Protein AF-0000000066968581 (afdb_homodimer)

InterPro domains:
  IPR027214 Cystatin [PTHR47116] (12-134)

Secondary structure (DSSP, 8-state):
------------------------------------PPB-S--EEPPHHHHHH-HHHHHHHHHHHHHHHHHH-GGG---EEEEEEEEEEEEETTEEEEEEEEEEETTTEEEEEEEEE-TT-TT--EEEEEEEEE-----/------------------------------------PPB-S--EEPPHHHHHH-HHHHHHHHHHHHHHHHHH-GGG---EEEEEEEEEEEEETTEEEEEEEEEEETTTEEEEEEEEE-TT-TT--EEEEEEEEE-----

Organism: Oryza sativa subsp. japonica (NCBI:txid39947)

pLDDT: mean 72.86, std 26.53, range [23.89, 98.31]

Sequence (278 aa):
MSSSPAMVAIALFLLLVVAGAGAGAQGGDAGSLPPAPAATGEWVPIGGDVIRGDGLYRQVARFALVVRMLAFGAAEGELTLVEVVAGSVQAAGAGNNYRLLLRAAGGVGTYEAVVWGVPGSTGWTWKVLSFRRVAGDQNMSSSPAMVAIALFLLLVVAGAGAGAQGGDAGSLPPAPAATGEWVPIGGDVIRGDGLYRQVARFALVVRMLAFGAAEGELTLVEVVAGSVQAAGAGNNYRLLLRAAGGVGTYEAVVWGVPGSTGWTWKVLSFRRVAGDQN

Foldseek 3Di:
DDPDPPPPPPPPPPPPPPPPPPPDPPVDCPPPPPDFFDFDFDWDKDDPVCQVVPCVNVVLVVVQQVVVCVVVHCVLFRKDWPGWDIWTWTDGPQWIWIWTWTAIPRDGFIKIWIKIDHPPDPVPDIDTPDIDTDPPPPD/DDPPPPPPPPPPPPPPPPPPPPPDPPVDCPVPPPPFFDFDFDWDKDDPVCQVVPCVNVVLVVVQQVVVCVVVHCVLFRKDWPGFDIWTWTDGPQWIKIWTWTAIPRDGFIKIWIKIDHPPDPVPDIDTPDIDTDPPPPD

Solvent-accessible surface area (backbone atoms only — not comparable to full-atom values): 16388 Å² total; per-residue (Å²): 137,82,78,73,76,76,75,78,78,75,76,78,73,76,72,74,68,74,70,76,66,77,64,69,74,69,76,57,80,62,69,71,65,74,71,78,64,59,70,74,50,65,77,40,77,51,53,68,67,50,51,74,69,36,60,61,57,52,42,52,51,48,44,47,50,41,54,50,32,45,22,65,34,54,80,77,37,59,72,39,82,72,45,73,75,47,38,30,38,23,42,19,68,94,28,29,35,37,39,37,34,32,36,34,42,69,52,91,47,38,31,38,38,32,34,39,35,40,82,55,37,84,76,46,63,54,36,60,74,47,74,44,78,42,76,70,81,75,121,136,82,79,70,78,78,76,77,78,76,77,77,75,78,71,74,67,72,68,76,65,76,63,68,75,67,77,55,82,62,69,71,65,74,72,78,66,60,72,74,52,66,78,39,76,50,54,67,68,50,51,73,69,37,58,62,57,52,42,52,51,48,44,47,50,38,53,48,31,45,21,65,34,53,80,76,37,61,71,40,81,71,44,73,76,46,39,31,40,23,44,18,68,95,28,30,34,37,40,37,33,32,35,33,42,68,51,92,44,37,30,40,38,30,34,37,35,41,82,55,39,84,78,46,62,55,35,60,76,47,76,46,78,43,76,71,81,75,119

Radius of gyration: 25.21 Å; Cα contacts (8 Å, |Δi|>4): 468; chains: 2; bounding box: 52×129×50 Å

Nearest PDB structures (foldseek):
  2mzv-assembly1_A  TM=6.887E-01  e=4.152E-02  Sesamum indicum
  6x04-assembly1_A  TM=4.132E-01  e=1.276E+00  Saccharomyces cerevisiae S288C
  7pkw-assembly1_A  TM=5.529E-01  e=4.804E+00  Streptococcus thermophilus
  7qoo-assembly1_P  TM=3.428E-01  e=1.777E+00  Homo sapiens
  4lzi-assembly1_A  TM=8.215E-01  e=1.632E-02  Solanum tuberosum

Structure (mmCIF, N/CA/C/O backbone):
data_AF-0000000066968581-model_v1
#
loop_
_entity.id
_entity.type
_entity.pdbx_description
1 polymer 'Os02g0278600 protein'
#
loop_
_atom_site.group_PDB
_atom_site.id
_atom_site.type_symbol
_atom_site.label_atom_id
_atom_site.label_alt_id
_atom_site.label_comp_id
_atom_site.label_asym_id
_atom_site.label_entity_id
_atom_site.label_seq_id
_atom_site.pdbx_PDB_ins_code
_atom_site.Cartn_x
_atom_site.Cartn_y
_atom_site.Cartn_z
_atom_site.occupancy
_atom_site.B_iso_or_equiv
_atom_site.auth_seq_id
_atom_site.auth_comp_id
_atom_site.auth_asym_id
_atom_site.auth_atom_id
_atom_site.pdbx_PDB_model_num
ATOM 1 N N . MET A 1 1 ? 27.516 65.688 22.969 1 30.89 1 MET A N 1
ATOM 2 C CA . MET A 1 1 ? 26.391 65.188 22.188 1 30.89 1 MET A CA 1
ATOM 3 C C . MET A 1 1 ? 26.562 63.688 21.875 1 30.89 1 MET A C 1
ATOM 5 O O . MET A 1 1 ? 27.5 63.281 21.188 1 30.89 1 MET A O 1
ATOM 9 N N . SER A 1 2 ? 26.25 62.781 22.844 1 35.41 2 SER A N 1
ATOM 10 C CA . SER A 1 2 ? 26.484 61.375 23.062 1 35.41 2 SER A CA 1
ATOM 11 C C . SER A 1 2 ? 25.703 60.5 22.078 1 35.41 2 SER A C 1
ATOM 13 O O . SER A 1 2 ? 24.469 60.562 22.047 1 35.41 2 SER A O 1
ATOM 15 N N . SER A 1 3 ? 26.281 60.344 20.906 1 37.19 3 SER A N 1
ATOM 16 C CA . SER A 1 3 ? 25.75 59.531 19.812 1 37.19 3 SER A CA 1
ATOM 17 C C . SER A 1 3 ? 25.406 58.125 20.266 1 37.19 3 SER A C 1
ATOM 19 O O . SER A 1 3 ? 26.25 57.406 20.812 1 37.19 3 SER A O 1
ATOM 21 N N . SER A 1 4 ? 24.172 57.969 20.703 1 37.28 4 SER A N 1
ATOM 22 C CA . SER A 1 4 ? 23.688 56.688 21.172 1 37.28 4 SER A CA 1
ATOM 23 C C . SER A 1 4 ? 23.766 55.625 20.078 1 37.28 4 SER A C 1
ATOM 25 O O . SER A 1 4 ? 23.25 55.812 18.984 1 37.28 4 SER A O 1
ATOM 27 N N . PRO A 1 5 ? 24.781 54.812 20.156 1 37.94 5 PRO A N 1
ATOM 28 C CA . PRO A 1 5 ? 24.938 53.781 19.141 1 37.94 5 PRO A CA 1
ATOM 29 C C . PRO A 1 5 ? 23.719 52.875 19.047 1 37.94 5 PRO A C 1
ATOM 31 O O . PRO A 1 5 ? 23.109 52.562 20.062 1 37.94 5 PRO A O 1
ATOM 34 N N . ALA A 1 6 ? 22.922 53.125 18.047 1 35.28 6 ALA A N 1
ATOM 35 C CA . ALA A 1 6 ? 21.781 52.25 17.75 1 35.28 6 ALA A CA 1
ATOM 36 C C . ALA A 1 6 ? 22.219 50.781 17.703 1 35.28 6 ALA A C 1
ATOM 38 O O . ALA A 1 6 ? 23.156 50.438 17 1 35.28 6 ALA A O 1
ATOM 39 N N . MET A 1 7 ? 22.141 50.094 18.781 1 27.31 7 MET A N 1
ATOM 40 C CA . MET A 1 7 ? 22.453 48.656 18.844 1 27.31 7 MET A CA 1
ATOM 41 C C . MET A 1 7 ? 21.594 47.875 17.844 1 27.31 7 MET A C 1
ATOM 43 O O . MET A 1 7 ? 20.359 48 17.859 1 27.31 7 MET A O 1
ATOM 47 N N . VAL A 1 8 ? 22.016 47.781 16.609 1 30 8 VAL A N 1
ATOM 48 C CA . VAL A 1 8 ? 21.359 46.906 15.625 1 30 8 VAL A CA 1
ATOM 49 C C . VAL A 1 8 ? 21.188 45.5 16.203 1 30 8 VAL A C 1
ATOM 51 O O . VAL A 1 8 ? 22.188 44.844 16.547 1 30 8 VAL A O 1
ATOM 54 N N . ALA A 1 9 ? 20.141 45.188 16.906 1 26.02 9 ALA A N 1
ATOM 55 C CA . ALA A 1 9 ? 19.844 43.844 17.391 1 26.02 9 ALA A CA 1
ATOM 56 C C . ALA A 1 9 ? 19.766 42.844 16.234 1 26.02 9 ALA A C 1
ATOM 58 O O . ALA A 1 9 ? 18.953 43.031 15.32 1 26.02 9 ALA A O 1
ATOM 59 N N . ILE A 1 10 ? 20.828 42.312 15.812 1 26.61 10 ILE A N 1
ATOM 60 C CA . ILE A 1 10 ? 20.859 41.219 14.836 1 26.61 10 ILE A CA 1
ATOM 61 C C . ILE A 1 10 ? 20.031 40.031 15.344 1 26.61 10 ILE A C 1
ATOM 63 O O . ILE A 1 10 ? 20.328 39.469 16.406 1 26.61 10 ILE A O 1
ATOM 67 N N . ALA A 1 11 ? 18.781 39.969 15.086 1 24.47 11 ALA A N 1
ATOM 68 C CA . ALA A 1 11 ? 17.969 38.781 15.383 1 24.47 11 ALA A CA 1
ATOM 69 C C . ALA A 1 11 ? 18.547 37.531 14.727 1 24.47 11 ALA A C 1
ATOM 71 O O . ALA A 1 11 ? 18.766 37.5 13.508 1 24.47 11 ALA A O 1
ATOM 72 N N . LEU A 1 12 ? 19.422 36.781 15.312 1 24.7 12 LEU A N 1
ATOM 73 C CA . LEU A 1 12 ? 19.922 35.469 14.906 1 24.7 12 LEU A CA 1
ATOM 74 C C . LEU A 1 12 ? 18.766 34.531 14.594 1 24.7 12 LEU A C 1
ATOM 76 O O . LEU A 1 12 ? 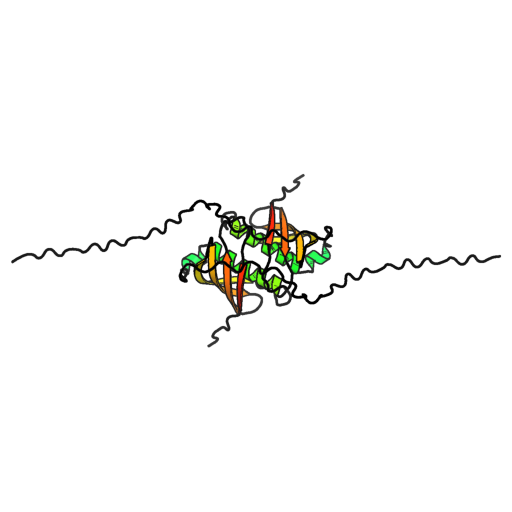17.969 34.188 15.484 1 24.7 12 LEU A O 1
ATOM 80 N N . PHE A 1 13 ? 18.219 34.625 13.484 1 26.48 13 PHE A N 1
ATOM 81 C CA . PHE A 1 13 ? 17.281 33.594 13 1 26.48 13 PHE A CA 1
ATOM 82 C C . PHE A 1 13 ? 17.906 32.219 13.07 1 26.48 13 PHE A C 1
ATOM 84 O O . PHE A 1 13 ? 18.891 31.938 12.375 1 26.48 13 PHE A O 1
ATOM 91 N N . LEU A 1 14 ? 18 31.547 14.195 1 25.42 14 LEU A N 1
ATOM 92 C CA . LEU A 1 14 ? 18.359 30.141 14.289 1 25.42 14 LEU A CA 1
ATOM 93 C C . LEU A 1 14 ? 17.609 29.312 13.25 1 25.42 14 LEU A C 1
ATOM 95 O O . LEU A 1 14 ? 16.391 29.203 13.305 1 25.42 14 LEU A O 1
ATOM 99 N N . LEU A 1 15 ? 18.031 29.375 12.055 1 27.52 15 LEU A N 1
ATOM 100 C CA . LEU A 1 15 ? 17.641 28.406 11.023 1 27.52 15 LEU A CA 1
ATOM 101 C C . LEU A 1 15 ? 17.734 26.984 11.562 1 27.52 15 LEU A C 1
ATOM 103 O O . LEU A 1 15 ? 18.828 26.5 11.875 1 27.52 15 LEU A O 1
ATOM 107 N N . LEU A 1 16 ? 16.891 26.609 12.383 1 27.3 16 LEU A N 1
ATOM 108 C CA . LEU A 1 16 ? 16.797 25.188 12.711 1 27.3 16 LEU A CA 1
ATOM 109 C C . LEU A 1 16 ? 16.922 24.328 11.453 1 27.3 16 LEU A C 1
ATOM 111 O O . LEU A 1 16 ? 16.016 24.344 10.602 1 27.3 16 LEU A O 1
ATOM 115 N N . VAL A 1 17 ? 18.062 24.359 10.891 1 27 17 VAL A N 1
ATOM 116 C CA . VAL A 1 17 ? 18.375 23.312 9.914 1 27 17 VAL A CA 1
ATOM 117 C C . VAL A 1 17 ? 17.828 21.969 10.391 1 27 17 VAL A C 1
ATOM 119 O O . VAL A 1 17 ? 18.234 21.469 11.438 1 27 17 VAL A O 1
ATOM 122 N N . VAL A 1 18 ? 16.656 21.844 10.297 1 28.3 18 VAL A N 1
ATOM 123 C CA . VAL A 1 18 ? 16.172 20.469 10.414 1 28.3 18 VAL A CA 1
ATOM 124 C C . VAL A 1 18 ? 17.047 19.547 9.57 1 28.3 18 VAL A C 1
ATOM 126 O O . VAL A 1 18 ? 17.047 19.625 8.344 1 28.3 18 VAL A O 1
ATOM 129 N N . ALA A 1 19 ? 18.328 19.422 9.969 1 24.67 19 ALA A N 1
ATOM 130 C CA . ALA A 1 19 ? 19.172 18.344 9.469 1 24.67 19 ALA A CA 1
ATOM 131 C C . ALA A 1 19 ? 18.359 17.062 9.266 1 24.67 19 ALA A C 1
ATOM 133 O O . ALA A 1 19 ? 17.766 16.547 10.211 1 24.67 19 ALA A O 1
ATOM 134 N N . GLY A 1 20 ? 17.781 16.969 8.234 1 27.19 20 GLY A N 1
ATOM 135 C CA . GLY A 1 20 ? 17.453 15.617 7.793 1 27.19 20 GLY A CA 1
ATOM 136 C C . GLY A 1 20 ? 18.578 14.625 7.988 1 27.19 20 GLY A C 1
ATOM 137 O O . GLY A 1 20 ? 19.469 14.516 7.141 1 27.19 20 GLY A O 1
ATOM 138 N N . ALA A 1 21 ? 19.25 14.703 9.125 1 25.94 21 ALA A N 1
ATOM 139 C CA . ALA A 1 21 ? 20.172 13.602 9.406 1 25.94 21 ALA A CA 1
ATOM 140 C C . ALA A 1 21 ? 19.594 12.273 8.922 1 25.94 21 ALA A C 1
ATOM 142 O O . ALA A 1 21 ? 18.484 11.898 9.289 1 25.94 21 ALA A O 1
ATOM 143 N N . GLY A 1 22 ? 19.922 11.953 7.801 1 26.88 22 GLY A N 1
ATOM 144 C CA . GLY A 1 22 ? 19.984 10.539 7.473 1 26.88 22 GLY A CA 1
ATOM 145 C C . GLY A 1 22 ? 20.547 9.688 8.594 1 26.88 22 GLY A C 1
ATOM 146 O O . GLY A 1 22 ? 21.75 9.438 8.656 1 26.88 22 GLY A O 1
ATOM 147 N N . ALA A 1 23 ? 20.266 9.984 9.844 1 27.69 23 ALA A N 1
ATOM 148 C CA . ALA A 1 23 ? 20.75 9.062 10.875 1 27.69 23 ALA A CA 1
ATOM 149 C C . ALA A 1 23 ? 20.734 7.625 10.359 1 27.69 23 ALA A C 1
ATOM 151 O O . ALA A 1 23 ? 19.781 7.215 9.68 1 27.69 23 ALA A O 1
ATOM 152 N N . GLY A 1 24 ? 21.859 7.121 10.117 1 25.3 24 GLY A N 1
ATOM 153 C CA . GLY A 1 24 ? 22.016 5.684 9.992 1 25.3 24 GLY A CA 1
ATOM 154 C C . GLY A 1 24 ? 21.109 4.895 10.922 1 25.3 24 GLY A C 1
ATOM 155 O O . GLY A 1 24 ? 20.953 5.254 12.086 1 25.3 24 GLY A O 1
ATOM 156 N N . ALA A 1 25 ? 20.109 4.355 10.359 1 27.48 25 ALA A N 1
ATOM 157 C CA . ALA A 1 25 ? 19.297 3.381 11.07 1 27.48 25 ALA A CA 1
ATOM 158 C C . ALA A 1 25 ? 20.125 2.6 12.086 1 27.48 25 ALA A C 1
ATOM 160 O O . ALA A 1 25 ? 21.016 1.833 11.711 1 27.48 25 ALA A O 1
ATOM 161 N N . GLN A 1 26 ? 20.609 3.26 13.086 1 27.25 26 GLN A N 1
ATOM 162 C CA . GLN A 1 26 ? 20.938 2.232 14.07 1 27.25 26 GLN A CA 1
ATOM 163 C C . GLN A 1 26 ? 19.859 1.149 14.109 1 27.25 26 GLN A C 1
ATOM 165 O O . GLN A 1 26 ? 18.656 1.454 14.164 1 27.25 26 GLN A O 1
ATOM 170 N N . GLY A 1 27 ? 20.203 -0.01 13.57 1 29.7 27 GLY A N 1
ATOM 171 C CA . GLY A 1 27 ? 19.453 -1.249 13.672 1 29.7 27 GLY A CA 1
ATOM 172 C C . GLY A 1 27 ? 18.766 -1.417 15.023 1 29.7 27 GLY A C 1
ATOM 173 O O . GLY A 1 27 ? 19.328 -2.018 15.938 1 29.7 27 GLY A O 1
ATOM 174 N N . GLY A 1 28 ? 18.422 -0.353 15.664 1 30.5 28 GLY A N 1
ATOM 175 C CA . GLY A 1 28 ? 17.734 -0.844 16.859 1 30.5 28 GLY A CA 1
ATOM 176 C C . GLY A 1 28 ? 16.906 -2.082 16.594 1 30.5 28 GLY A C 1
ATOM 177 O O . GLY A 1 28 ? 16.594 -2.4 15.445 1 30.5 28 GLY A O 1
ATOM 178 N N . ASP A 1 29 ? 16.812 -2.906 17.578 1 31.48 29 ASP A N 1
ATOM 179 C CA . ASP A 1 29 ? 15.94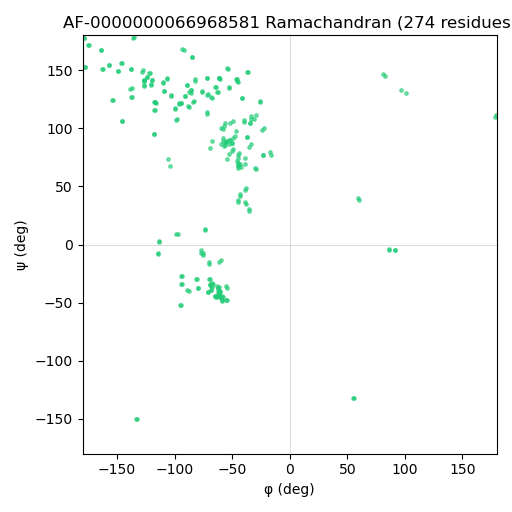5 -4.078 17.594 1 31.48 29 ASP A CA 1
ATOM 180 C C . ASP A 1 29 ? 14.555 -3.732 17.062 1 31.48 29 ASP A C 1
ATOM 182 O O . ASP A 1 29 ? 13.703 -3.252 17.828 1 31.48 29 ASP A O 1
ATOM 186 N N . ALA A 1 30 ? 14.367 -2.854 16.047 1 37.56 30 ALA A N 1
ATOM 187 C CA . ALA A 1 30 ? 13.047 -2.932 15.43 1 37.56 30 ALA A CA 1
ATOM 188 C C . ALA A 1 30 ? 12.352 -4.238 15.789 1 37.56 30 ALA A C 1
ATOM 190 O O . ALA A 1 30 ? 12.875 -5.324 15.523 1 37.56 30 ALA A O 1
ATOM 191 N N . GLY A 1 31 ? 11.867 -4.297 16.797 1 39.22 31 GLY A N 1
ATOM 192 C CA . GLY A 1 31 ? 11.109 -5.504 17.078 1 39.22 31 GLY A CA 1
ATOM 193 C C . GLY A 1 31 ? 10.641 -6.23 15.836 1 39.22 31 GLY A C 1
ATOM 194 O O . GLY A 1 31 ? 10.258 -5.594 14.852 1 39.22 31 GLY A O 1
ATOM 195 N N . SER A 1 32 ? 11.344 -7.266 15.477 1 47.84 32 SER A N 1
ATOM 196 C CA . SER A 1 32 ? 11.07 -8.219 14.406 1 47.84 32 SER A CA 1
ATOM 197 C C . SER A 1 32 ? 9.578 -8.258 14.062 1 47.84 32 SER A C 1
ATOM 199 O O . SER A 1 32 ? 8.742 -8.492 14.938 1 47.84 32 SER A O 1
ATOM 201 N N . LEU A 1 33 ? 9.164 -7.156 13.281 1 56.41 33 LEU A N 1
ATOM 202 C CA . LEU A 1 33 ? 7.812 -7.48 12.836 1 56.41 33 LEU A CA 1
ATOM 203 C C . LEU A 1 33 ? 7.605 -8.992 12.781 1 56.41 33 LEU A C 1
ATOM 205 O O . LEU A 1 33 ? 8.547 -9.742 12.5 1 56.41 33 LEU A O 1
ATOM 209 N N . PRO A 1 34 ? 6.598 -9.281 13.531 1 61.59 34 PRO A N 1
ATOM 210 C CA . PRO A 1 34 ? 6.363 -10.727 13.43 1 61.59 34 PRO A CA 1
ATOM 211 C C . PRO A 1 34 ? 6.504 -11.242 12 1 61.59 34 PRO A C 1
ATOM 213 O O . PRO A 1 34 ? 6.148 -10.547 11.047 1 61.59 34 PRO A O 1
ATOM 216 N N . PRO A 1 35 ? 7.332 -12.227 11.883 1 67.5 35 PRO A N 1
ATOM 217 C CA . PRO A 1 35 ? 7.473 -12.82 10.555 1 67.5 35 PRO A CA 1
ATOM 218 C C . PRO A 1 35 ? 6.125 -13.086 9.883 1 67.5 35 PRO A C 1
ATOM 220 O O . PRO A 1 35 ? 5.113 -13.242 10.562 1 67.5 35 PRO A O 1
ATOM 223 N N . ALA A 1 36 ? 6.051 -12.875 8.594 1 75 36 ALA A N 1
ATOM 224 C CA . ALA A 1 36 ? 4.852 -13.266 7.855 1 75 36 ALA A CA 1
ATOM 225 C C . ALA A 1 36 ? 4.398 -14.672 8.25 1 75 36 ALA A C 1
ATOM 227 O O . ALA A 1 36 ? 5.227 -15.531 8.57 1 75 36 ALA A O 1
ATOM 228 N N . PRO A 1 37 ? 3.107 -14.812 8.352 1 85.19 37 PRO A N 1
ATOM 229 C CA . PRO A 1 37 ? 2.609 -16.141 8.719 1 85.19 37 PRO A CA 1
ATOM 230 C C . PRO A 1 37 ? 3.117 -17.234 7.785 1 85.19 37 PRO A C 1
ATOM 232 O O . PRO A 1 37 ? 3.322 -17 6.594 1 85.19 37 PRO A O 1
ATOM 235 N N . ALA A 1 38 ? 3.215 -18.375 8.32 1 89.88 38 ALA A N 1
ATOM 236 C CA . ALA A 1 38 ? 3.723 -19.516 7.547 1 89.88 38 ALA A CA 1
ATOM 237 C C . ALA A 1 38 ? 2.703 -19.969 6.512 1 89.88 38 ALA A C 1
ATOM 239 O O . ALA A 1 38 ? 1.498 -19.984 6.777 1 89.88 38 ALA A O 1
ATOM 240 N N . ALA A 1 39 ? 3.242 -20.359 5.387 1 93.75 39 ALA A N 1
ATOM 241 C CA . ALA A 1 39 ? 2.395 -20.938 4.344 1 93.75 39 ALA A CA 1
ATOM 242 C C . ALA A 1 39 ? 1.767 -22.25 4.805 1 93.75 39 ALA A C 1
ATOM 244 O O . ALA A 1 39 ? 2.422 -23.062 5.469 1 93.75 39 ALA A O 1
ATOM 245 N N . THR A 1 40 ? 0.509 -22.422 4.555 1 93.75 40 THR A N 1
ATOM 246 C CA . THR A 1 40 ? -0.192 -23.641 4.945 1 93.75 40 THR A CA 1
ATOM 247 C C . THR A 1 40 ? -0.647 -24.422 3.717 1 93.75 40 THR A C 1
ATOM 249 O O . THR A 1 40 ? -1.159 -25.531 3.838 1 93.75 40 THR A O 1
ATOM 252 N N . GLY A 1 41 ? -0.53 -23.938 2.521 1 95.06 41 GLY A N 1
ATOM 253 C CA . GLY A 1 41 ? -0.917 -24.594 1.28 1 95.06 41 GLY A CA 1
ATOM 254 C C . GLY A 1 41 ? 0.123 -24.453 0.184 1 95.06 41 GLY A C 1
ATOM 255 O O . GLY A 1 41 ? 1.173 -23.844 0.392 1 95.06 41 GLY A O 1
ATOM 256 N N . GLU A 1 42 ? -0.229 -25.125 -0.96 1 96.88 42 GLU A N 1
ATOM 257 C CA . GLU A 1 42 ? 0.636 -25.016 -2.131 1 96.88 42 GLU A CA 1
ATOM 258 C C . GLU A 1 42 ? 0.308 -23.766 -2.939 1 96.88 42 GLU A C 1
ATOM 260 O O . GLU A 1 42 ? -0.762 -23.172 -2.773 1 96.88 42 GLU A O 1
ATOM 265 N N . TRP A 1 43 ? 1.224 -23.406 -3.727 1 97.56 43 TRP A N 1
ATOM 266 C CA . TRP A 1 43 ? 0.925 -22.359 -4.688 1 97.56 43 TRP A CA 1
ATOM 267 C C . TRP A 1 43 ? -0.026 -22.859 -5.77 1 97.56 43 TRP A C 1
ATOM 269 O O . TRP A 1 43 ? 0.211 -23.906 -6.379 1 97.56 43 TRP A O 1
ATOM 279 N N . VAL A 1 44 ? -1.079 -22.141 -6.023 1 97.56 44 VAL A N 1
ATOM 280 C CA . VAL A 1 44 ? -2.074 -22.453 -7.047 1 97.56 44 VAL A CA 1
ATOM 281 C C . VAL A 1 44 ? -2.098 -21.328 -8.086 1 97.56 44 VAL A C 1
ATOM 283 O O . VAL A 1 44 ? -2.316 -20.156 -7.754 1 97.56 44 VAL A O 1
ATOM 286 N N . PRO A 1 45 ? -1.871 -21.719 -9.312 1 97 45 PRO A N 1
ATOM 287 C CA . PRO A 1 45 ? -1.911 -20.656 -10.336 1 97 45 PRO A CA 1
ATOM 288 C C . PRO A 1 45 ? -3.275 -19.984 -10.43 1 97 45 PRO A C 1
ATOM 290 O O . PRO A 1 45 ? -4.309 -20.641 -10.266 1 97 45 PRO A O 1
ATOM 293 N N . ILE A 1 46 ? -3.213 -18.703 -10.672 1 95.56 46 ILE A N 1
ATOM 294 C CA . ILE A 1 46 ? -4.426 -17.922 -10.906 1 95.56 46 ILE A CA 1
ATOM 295 C C . ILE A 1 46 ? -4.746 -17.906 -12.398 1 95.56 46 ILE A C 1
ATOM 297 O O . ILE A 1 46 ? -3.885 -17.578 -13.227 1 95.56 46 ILE A O 1
ATOM 301 N N . GLY A 1 47 ? -5.871 -18.219 -12.812 1 91.94 47 GLY A N 1
ATOM 302 C CA . GLY A 1 47 ? -6.262 -18.156 -14.211 1 91.94 47 GLY A CA 1
ATOM 303 C C . GLY A 1 47 ? -6.191 -16.75 -14.781 1 91.94 47 GLY A C 1
ATOM 304 O O . GLY A 1 47 ? -6.469 -15.781 -14.086 1 91.94 47 GLY A O 1
ATOM 305 N N . GLY A 1 48 ? -5.789 -16.625 -16.016 1 89.12 48 GLY A N 1
ATOM 306 C CA . GLY A 1 48 ? -5.676 -15.336 -16.688 1 89.12 48 GLY A CA 1
ATOM 307 C C . GLY A 1 48 ? -6.965 -14.539 -16.656 1 89.12 48 GLY A C 1
ATOM 308 O O . GLY A 1 48 ? -6.953 -13.336 -16.422 1 89.12 48 GLY A O 1
ATOM 309 N N . ASP A 1 49 ? -8.086 -15.219 -16.781 1 90 49 ASP A N 1
ATOM 310 C CA . ASP A 1 49 ? -9.383 -14.555 -16.781 1 90 49 ASP A CA 1
ATOM 311 C C . ASP A 1 49 ? -9.703 -13.984 -15.398 1 90 49 ASP A C 1
ATOM 313 O O . ASP A 1 49 ? -10.328 -12.922 -15.289 1 90 49 ASP A O 1
ATOM 317 N N . VAL A 1 50 ? -9.258 -14.688 -14.469 1 88.06 50 VAL A N 1
ATOM 318 C CA . VAL A 1 50 ? -9.5 -14.258 -13.102 1 88.06 50 VAL A CA 1
ATOM 319 C C . VAL A 1 50 ? -8.648 -13.023 -12.789 1 88.06 50 VAL A C 1
ATOM 321 O O . VAL A 1 50 ? -9.141 -12.062 -12.195 1 88.06 50 VAL A O 1
ATOM 324 N N . ILE A 1 51 ? -7.434 -13.055 -13.25 1 89.5 51 ILE A N 1
ATOM 325 C CA . ILE A 1 51 ? -6.527 -11.938 -13.016 1 89.5 51 ILE A CA 1
ATOM 326 C C . ILE A 1 51 ? -7.086 -10.68 -13.68 1 89.5 51 ILE A C 1
ATOM 328 O O . ILE A 1 51 ? 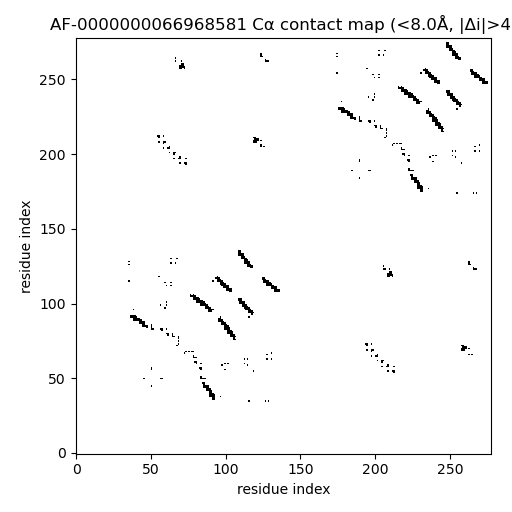-7.055 -9.594 -13.094 1 89.5 51 ILE A O 1
ATOM 332 N N . ARG A 1 52 ? -7.637 -10.898 -14.766 1 86.06 52 ARG A N 1
ATOM 333 C CA . ARG A 1 52 ? -8.117 -9.742 -15.508 1 86.06 52 ARG A CA 1
ATOM 334 C C . ARG A 1 52 ? -9.477 -9.273 -14.984 1 86.06 52 ARG A C 1
ATOM 336 O O . ARG A 1 52 ? -9.797 -8.086 -15.047 1 86.06 52 ARG A O 1
ATOM 343 N N . GLY A 1 53 ? -10.242 -10.125 -14.484 1 79.94 53 GLY A N 1
ATOM 344 C CA . GLY A 1 53 ? -11.609 -9.797 -14.102 1 79.94 53 GLY A CA 1
ATOM 345 C C . GLY A 1 53 ? -11.734 -9.406 -12.641 1 79.94 53 GLY A C 1
ATOM 346 O O . GLY A 1 53 ? -12.703 -8.75 -12.25 1 79.94 53 GLY A O 1
ATOM 347 N N . ASP A 1 54 ? -10.82 -9.93 -11.859 1 77.31 54 ASP A N 1
ATOM 348 C CA . ASP A 1 54 ? -10.867 -9.648 -10.43 1 77.31 54 ASP A CA 1
ATOM 349 C C . ASP A 1 54 ? -9.945 -8.492 -10.062 1 77.31 54 ASP A C 1
ATOM 351 O O . ASP A 1 54 ? -8.727 -8.586 -10.211 1 77.31 54 ASP A O 1
ATOM 355 N N . GLY A 1 55 ? -10.547 -7.504 -9.516 1 86.62 55 GLY A N 1
ATOM 356 C CA . GLY A 1 55 ? -9.812 -6.297 -9.195 1 86.62 55 GLY A CA 1
ATOM 357 C C . GLY A 1 55 ? -8.836 -6.48 -8.039 1 86.62 55 GLY A C 1
ATOM 358 O O . GLY A 1 55 ? -7.941 -5.66 -7.844 1 86.62 55 GLY A O 1
ATOM 359 N N . LEU A 1 56 ? -8.992 -7.574 -7.285 1 90.69 56 LEU A N 1
ATOM 360 C CA . LEU A 1 56 ? -8.148 -7.809 -6.117 1 90.69 56 LEU A CA 1
ATOM 361 C C . LEU A 1 56 ? -6.676 -7.863 -6.508 1 90.69 56 LEU A C 1
ATOM 363 O O . LEU A 1 56 ? -5.84 -7.199 -5.891 1 90.69 56 LEU A O 1
ATOM 367 N N . TYR A 1 57 ? -6.383 -8.641 -7.539 1 93.88 57 TYR A N 1
ATOM 368 C CA . TYR A 1 57 ? -4.988 -8.859 -7.895 1 93.88 57 TYR A CA 1
ATOM 369 C C . TYR A 1 57 ? -4.348 -7.586 -8.422 1 93.88 57 TYR A C 1
ATOM 371 O O . TYR A 1 57 ? -3.156 -7.344 -8.211 1 93.88 57 TYR A O 1
ATOM 379 N N . ARG A 1 58 ? -5.125 -6.852 -9.133 1 92.44 58 ARG A N 1
ATOM 380 C CA . ARG A 1 58 ? -4.625 -5.547 -9.555 1 92.44 58 ARG A CA 1
ATOM 381 C C . ARG A 1 58 ? -4.309 -4.668 -8.352 1 92.44 58 ARG A C 1
ATOM 383 O O . ARG A 1 58 ? -3.293 -3.969 -8.328 1 92.44 58 ARG A O 1
ATOM 390 N N . GLN A 1 59 ? -5.164 -4.699 -7.355 1 92.25 59 GLN A N 1
ATOM 391 C CA . GLN A 1 59 ? -4.934 -3.893 -6.164 1 92.25 59 GLN A CA 1
ATOM 392 C C . GLN A 1 59 ? -3.73 -4.398 -5.379 1 92.25 59 GLN A C 1
ATOM 394 O O . GLN A 1 59 ? -2.955 -3.607 -4.84 1 92.25 59 GLN A O 1
ATOM 399 N N . VAL A 1 60 ? -3.559 -5.668 -5.293 1 94.88 60 VAL A N 1
ATOM 400 C CA . VAL A 1 60 ? -2.393 -6.234 -4.625 1 94.88 60 VAL A CA 1
ATOM 401 C C . VAL A 1 60 ? -1.12 -5.805 -5.352 1 94.88 60 VAL A C 1
ATOM 403 O O . VAL A 1 60 ? -0.13 -5.434 -4.715 1 94.88 60 VAL A O 1
ATOM 406 N N . ALA A 1 61 ? -1.146 -5.863 -6.652 1 94.88 61 ALA A N 1
ATOM 407 C CA . ALA A 1 61 ? -0.004 -5.422 -7.449 1 94.88 61 ALA A CA 1
ATOM 408 C C . ALA A 1 61 ? 0.305 -3.949 -7.199 1 94.88 61 ALA A C 1
ATOM 410 O O . ALA A 1 61 ? 1.467 -3.572 -7.027 1 94.88 61 ALA A O 1
ATOM 411 N N . ARG A 1 62 ? -0.72 -3.141 -7.195 1 92.94 62 ARG A N 1
ATOM 412 C CA . ARG A 1 62 ? -0.527 -1.719 -6.934 1 92.94 62 ARG A CA 1
ATOM 413 C C . ARG A 1 62 ? 0.048 -1.492 -5.539 1 92.94 62 ARG A C 1
ATOM 415 O O . ARG A 1 62 ? 0.908 -0.629 -5.348 1 92.94 62 ARG A O 1
ATOM 422 N N . PHE A 1 63 ? -0.448 -2.229 -4.594 1 93.56 63 PHE A N 1
ATOM 423 C CA . PHE A 1 63 ? 0.1 -2.178 -3.244 1 93.56 63 PHE A CA 1
ATOM 424 C C . PHE A 1 63 ? 1.599 -2.453 -3.258 1 93.56 63 PHE A C 1
ATOM 426 O O . PHE A 1 63 ? 2.379 -1.7 -2.67 1 93.56 63 PHE A O 1
ATOM 433 N N . ALA A 1 64 ? 1.983 -3.43 -3.906 1 93.81 64 ALA A N 1
ATOM 434 C CA . ALA A 1 64 ? 3.396 -3.799 -3.961 1 93.81 64 ALA A CA 1
ATOM 435 C C . ALA A 1 64 ? 4.23 -2.689 -4.594 1 93.81 64 ALA A C 1
ATOM 437 O O . ALA A 1 64 ? 5.309 -2.357 -4.102 1 93.81 64 ALA A O 1
ATOM 438 N N . LEU A 1 65 ? 3.76 -2.156 -5.648 1 91.38 65 LEU A N 1
ATOM 439 C CA . LEU A 1 65 ? 4.496 -1.117 -6.359 1 91.38 65 LEU A CA 1
ATOM 440 C C . LEU A 1 65 ? 4.656 0.125 -5.492 1 91.38 65 LEU A C 1
ATOM 442 O O . LEU A 1 65 ? 5.738 0.718 -5.441 1 91.38 65 LEU A O 1
ATOM 446 N N . VAL A 1 66 ? 3.58 0.502 -4.859 1 91.69 66 VAL A N 1
ATOM 447 C CA . VAL A 1 66 ? 3.637 1.713 -4.047 1 91.69 66 VAL A CA 1
ATOM 448 C C . VAL A 1 66 ? 4.598 1.506 -2.879 1 91.69 66 VAL A C 1
ATOM 450 O O . VAL A 1 66 ? 5.379 2.398 -2.543 1 91.69 66 VAL A O 1
ATOM 453 N N . VAL A 1 67 ? 4.512 0.368 -2.225 1 91.38 67 VAL A N 1
ATOM 454 C CA . VAL A 1 67 ? 5.402 0.086 -1.104 1 91.38 67 VAL A CA 1
ATOM 455 C C . VAL A 1 67 ? 6.855 0.093 -1.583 1 91.38 67 VAL A C 1
ATOM 457 O O . VAL A 1 67 ? 7.742 0.594 -0.889 1 91.38 67 VAL A O 1
ATOM 460 N N . ARG A 1 68 ? 7.098 -0.455 -2.758 1 89 68 ARG A N 1
ATOM 461 C CA . ARG A 1 68 ? 8.438 -0.416 -3.338 1 89 68 ARG A CA 1
ATOM 462 C C . ARG A 1 68 ? 8.914 1.021 -3.514 1 89 68 ARG A C 1
ATOM 464 O O . ARG A 1 68 ? 10.07 1.339 -3.217 1 89 68 ARG A O 1
ATOM 471 N N . MET A 1 69 ? 8.039 1.796 -4.008 1 89.44 69 MET A N 1
ATOM 472 C CA . MET A 1 69 ? 8.406 3.188 -4.25 1 89.44 69 MET A CA 1
ATOM 473 C C . MET A 1 69 ? 8.641 3.928 -2.939 1 89.44 69 MET A C 1
ATOM 475 O O . MET A 1 69 ? 9.492 4.82 -2.867 1 89.44 69 MET A O 1
ATOM 479 N N . LEU A 1 70 ? 7.934 3.578 -1.965 1 90.5 70 LEU A N 1
ATOM 480 C CA . LEU A 1 70 ? 8.117 4.184 -0.651 1 90.5 70 LEU A CA 1
ATOM 481 C C . LEU A 1 70 ? 9.445 3.746 -0.035 1 90.5 70 LEU A C 1
ATOM 483 O O . LEU A 1 70 ? 10.062 4.504 0.716 1 90.5 70 LEU A O 1
ATOM 487 N N . ALA A 1 71 ? 9.906 2.586 -0.364 1 86.75 71 ALA A N 1
ATOM 488 C CA . ALA A 1 71 ? 11.156 2.043 0.168 1 86.75 71 ALA A CA 1
ATOM 489 C C . ALA A 1 71 ? 12.359 2.627 -0.56 1 86.75 71 ALA A C 1
ATOM 491 O O . ALA A 1 71 ? 13.383 2.926 0.061 1 86.75 71 ALA A O 1
ATOM 492 N N . PHE A 1 72 ? 12.203 2.814 -1.84 1 82.12 72 PHE A N 1
ATOM 493 C CA . PHE A 1 72 ? 13.375 3.16 -2.625 1 82.12 72 PHE A CA 1
ATOM 494 C C . PHE A 1 72 ? 13.266 4.582 -3.168 1 82.12 72 PHE A C 1
ATOM 496 O O . PHE A 1 72 ? 14.227 5.109 -3.736 1 82.12 72 PHE A O 1
ATOM 503 N N . GLY A 1 73 ? 12.25 5.184 -2.824 1 72.69 73 GLY A N 1
ATOM 504 C CA . GLY A 1 73 ? 12.055 6.566 -3.23 1 72.69 73 GLY A CA 1
ATOM 505 C C . GLY A 1 73 ? 11.477 6.703 -4.629 1 72.69 73 GLY A C 1
ATOM 506 O O . GLY A 1 73 ? 11.617 5.797 -5.453 1 72.69 73 GLY A O 1
ATOM 507 N N . ALA A 1 74 ? 10.672 7.73 -4.711 1 62.19 74 ALA A N 1
ATOM 508 C CA . ALA A 1 74 ? 10.102 8.07 -6.012 1 62.19 74 ALA A CA 1
ATOM 509 C C . ALA A 1 74 ? 11.195 8.414 -7.016 1 62.19 74 ALA A C 1
ATOM 511 O O . ALA A 1 74 ? 10.938 8.484 -8.219 1 62.19 74 ALA A O 1
ATOM 512 N N . ALA A 1 75 ? 12.367 8.648 -6.492 1 56.41 75 ALA A N 1
ATOM 513 C CA . ALA A 1 75 ? 13.453 9.094 -7.355 1 56.41 75 ALA A CA 1
ATOM 514 C C . ALA A 1 75 ? 13.797 8.023 -8.391 1 56.41 75 ALA A C 1
ATOM 516 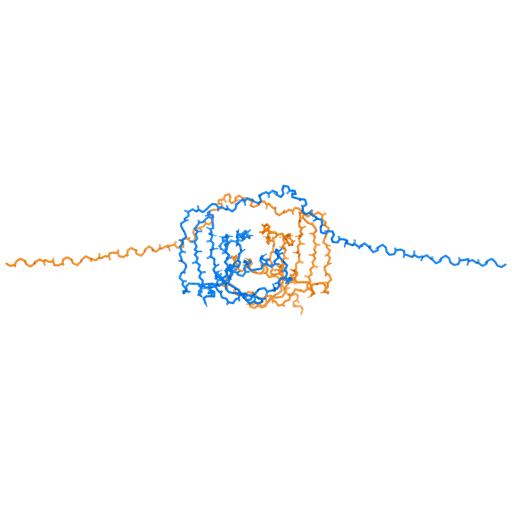O O . ALA A 1 75 ? 14.266 8.344 -9.492 1 56.41 75 ALA A O 1
ATOM 517 N N . GLU A 1 76 ? 13.711 6.777 -8 1 57.06 76 GLU A N 1
ATOM 518 C CA . GLU A 1 76 ? 14.094 5.773 -8.992 1 57.06 76 GLU A CA 1
ATOM 519 C C . GLU A 1 76 ? 13.031 5.645 -10.078 1 57.06 76 GLU A C 1
ATOM 521 O O . GLU A 1 76 ? 13.133 4.773 -10.945 1 57.06 76 GLU A O 1
ATOM 526 N N . GLY A 1 77 ? 12.156 6.57 -10.078 1 64.75 77 GLY A N 1
ATOM 527 C CA . GLY A 1 77 ? 11.117 6.555 -11.086 1 64.75 77 GLY A CA 1
ATOM 528 C C . GLY A 1 77 ? 9.789 6.02 -10.57 1 64.75 77 GLY A C 1
ATOM 529 O O . GLY A 1 77 ? 9.766 5.199 -9.648 1 64.75 77 GLY A O 1
ATOM 530 N N . GLU A 1 78 ? 8.789 6.738 -10.82 1 77.75 78 GLU A N 1
ATOM 531 C CA . GLU A 1 78 ? 7.441 6.324 -10.445 1 77.75 78 GLU A CA 1
ATOM 532 C C . GLU A 1 78 ? 6.953 5.176 -11.328 1 77.75 78 GLU A C 1
ATOM 534 O O . GLU A 1 78 ? 6.953 5.281 -12.555 1 77.75 78 GLU A O 1
ATOM 539 N N . LEU A 1 79 ? 6.781 4.039 -10.664 1 84.5 79 LEU A N 1
ATOM 540 C CA . LEU A 1 79 ? 6.242 2.881 -11.367 1 84.5 79 LEU A CA 1
ATOM 541 C C . LEU A 1 79 ? 4.719 2.898 -11.367 1 84.5 79 LEU A C 1
ATOM 543 O O . LEU A 1 79 ? 4.102 3.254 -10.359 1 84.5 79 LEU A O 1
ATOM 547 N N . THR A 1 80 ? 4.227 2.662 -12.539 1 87.44 80 THR A N 1
ATOM 548 C CA . THR A 1 80 ? 2.777 2.523 -12.656 1 87.44 80 THR A CA 1
ATOM 549 C C . THR A 1 80 ? 2.41 1.154 -13.219 1 87.44 80 THR A C 1
ATOM 551 O O . THR A 1 80 ? 3.037 0.682 -14.172 1 87.44 80 THR A O 1
ATOM 554 N N . LEU A 1 81 ? 1.402 0.616 -12.617 1 90.88 81 LEU A N 1
ATOM 555 C CA . LEU A 1 81 ? 0.99 -0.708 -13.062 1 90.88 81 LEU A CA 1
ATOM 556 C C . LEU A 1 81 ? 0.399 -0.646 -14.469 1 90.88 81 LEU A C 1
ATOM 558 O O . LEU A 1 81 ? -0.505 0.15 -14.734 1 90.88 81 LEU A O 1
ATOM 562 N N . VAL A 1 82 ? 0.895 -1.424 -15.336 1 91.81 82 VAL A N 1
ATOM 563 C CA . VAL A 1 82 ? 0.302 -1.604 -16.656 1 91.81 82 VAL A CA 1
ATOM 564 C C . VAL A 1 82 ? -0.619 -2.822 -16.656 1 91.81 82 VAL A C 1
ATOM 566 O O . VAL A 1 82 ? -1.788 -2.727 -17.031 1 91.81 82 VAL A O 1
ATOM 569 N N . GLU A 1 83 ? -0.06 -3.945 -16.188 1 92.25 83 GLU A N 1
ATOM 570 C CA . GLU A 1 83 ? -0.879 -5.152 -16.109 1 92.25 83 GLU A CA 1
ATOM 571 C C . GLU A 1 83 ? -0.26 -6.191 -15.188 1 92.25 83 GLU A C 1
ATOM 573 O O . GLU A 1 83 ? 0.948 -6.168 -14.938 1 92.25 83 GLU A O 1
ATOM 578 N N . VAL A 1 84 ? -1.142 -7.012 -14.586 1 94.75 84 VAL A N 1
ATOM 579 C CA . VAL A 1 84 ? -0.708 -8.25 -13.945 1 94.75 84 VAL A CA 1
ATOM 580 C C . VAL A 1 84 ? -0.687 -9.383 -14.961 1 94.75 84 VAL A C 1
ATOM 582 O O . VAL A 1 84 ? -1.734 -9.797 -15.469 1 94.75 84 VAL A O 1
ATOM 585 N N . VAL A 1 85 ? 0.427 -9.977 -15.219 1 93.38 85 VAL A N 1
ATOM 586 C CA . VAL A 1 85 ? 0.632 -10.914 -16.312 1 93.38 85 VAL A CA 1
ATOM 587 C C . VAL A 1 85 ? 0.278 -12.328 -15.867 1 93.38 85 VAL A C 1
ATOM 589 O O . VAL A 1 85 ? -0.254 -13.117 -16.656 1 93.38 85 VAL A O 1
ATOM 592 N N . ALA A 1 86 ? 0.61 -12.695 -14.711 1 95.56 86 ALA A N 1
ATOM 593 C CA . ALA A 1 86 ? 0.415 -14.031 -14.148 1 95.56 86 ALA A CA 1
ATOM 594 C C . ALA A 1 86 ? 0.564 -14.008 -12.633 1 95.56 86 ALA A C 1
ATOM 596 O O . ALA A 1 86 ? 1.027 -13.023 -12.055 1 95.56 86 ALA A O 1
ATOM 597 N N . GLY A 1 87 ? 0.142 -15.133 -12.039 1 97.62 87 GLY A N 1
ATOM 598 C CA . GLY A 1 87 ? 0.346 -15.203 -10.602 1 97.62 87 GLY A CA 1
ATOM 599 C C . GLY A 1 87 ? -0.125 -16.516 -10 1 97.62 87 GLY A C 1
ATOM 600 O O . GLY A 1 87 ? -0.637 -17.375 -10.711 1 97.62 87 GLY A O 1
ATOM 601 N N . SER A 1 88 ? 0.101 -16.578 -8.742 1 98.31 88 SER A N 1
ATOM 602 C CA . SER A 1 88 ? -0.333 -17.719 -7.93 1 98.31 88 SER A CA 1
ATOM 603 C C . SER A 1 88 ? -0.712 -17.266 -6.52 1 98.31 88 SER A C 1
ATOM 605 O O . SER A 1 88 ? -0.257 -16.219 -6.047 1 98.31 88 SER A O 1
ATOM 607 N N . VAL A 1 89 ? -1.525 -18.078 -5.969 1 97.25 89 VAL A N 1
ATOM 608 C CA . VAL A 1 89 ? -1.964 -17.812 -4.605 1 97.25 89 VAL A CA 1
ATOM 609 C C . VAL A 1 89 ? -1.649 -19.016 -3.717 1 97.25 89 VAL A C 1
ATOM 611 O O . VAL A 1 89 ? -1.703 -20.156 -4.172 1 97.25 89 VAL A O 1
ATOM 614 N N . GLN A 1 90 ? -1.289 -18.703 -2.498 1 97.69 90 GLN A N 1
ATOM 615 C CA . GLN A 1 90 ? -0.957 -19.719 -1.495 1 97.69 90 GLN A CA 1
ATOM 616 C C . GLN A 1 90 ? -1.566 -19.359 -0.141 1 97.69 90 GLN A C 1
ATOM 618 O O . GLN A 1 90 ? -1.381 -18.25 0.361 1 97.69 90 GLN A O 1
ATOM 623 N N . ALA A 1 91 ? -2.328 -20.297 0.469 1 96.5 91 ALA A N 1
ATOM 624 C CA . ALA A 1 91 ? -2.883 -20.062 1.802 1 96.5 91 ALA A CA 1
ATOM 625 C C . ALA A 1 91 ? -1.773 -19.891 2.834 1 96.5 91 ALA A C 1
ATOM 627 O O . ALA A 1 91 ? -0.8 -20.641 2.844 1 96.5 91 ALA A O 1
ATOM 628 N N . ALA A 1 92 ? -1.858 -18.875 3.637 1 95.19 92 ALA A N 1
ATOM 629 C CA . ALA A 1 92 ? -0.894 -18.578 4.691 1 95.19 92 ALA A CA 1
ATOM 630 C C . ALA A 1 92 ? -1.583 -17.953 5.91 1 95.19 92 ALA A C 1
ATOM 632 O O . ALA A 1 92 ? -1.88 -16.766 5.926 1 95.19 92 ALA A O 1
ATOM 633 N N . GLY A 1 93 ? -1.749 -18.656 6.977 1 91.56 93 GLY A N 1
ATOM 634 C CA . GLY A 1 93 ? -2.467 -18.203 8.156 1 91.56 93 GLY A CA 1
ATOM 635 C 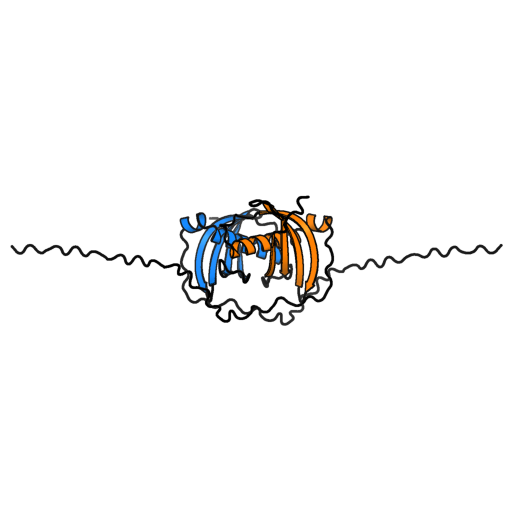C . GLY A 1 93 ? -3.877 -17.734 7.848 1 91.56 93 GLY A C 1
ATOM 636 O O . GLY A 1 93 ? -4.641 -18.438 7.184 1 91.56 93 GLY A O 1
ATOM 637 N N . ALA A 1 94 ? -4.203 -16.531 8.398 1 89.5 94 ALA A N 1
ATOM 638 C CA . ALA A 1 94 ? -5.547 -15.977 8.219 1 89.5 94 ALA A CA 1
ATOM 639 C C . ALA A 1 94 ? -5.719 -15.414 6.812 1 89.5 94 ALA A C 1
ATOM 641 O O . ALA A 1 94 ? -6.828 -15.047 6.414 1 89.5 94 ALA A O 1
ATOM 642 N N . GLY A 1 95 ? -4.609 -15.391 6.07 1 93.44 95 GLY A N 1
ATOM 643 C CA . GLY A 1 95 ? -4.66 -14.781 4.75 1 93.44 95 GLY A CA 1
ATOM 644 C C . GLY A 1 95 ? -4.016 -15.641 3.676 1 93.44 95 GLY A C 1
ATOM 645 O O . GLY A 1 95 ? -4.113 -16.875 3.715 1 93.44 95 GLY A O 1
ATOM 646 N N . ASN A 1 96 ? -3.498 -14.93 2.693 1 95.19 96 ASN A N 1
ATOM 647 C CA . ASN A 1 96 ? -2.855 -15.57 1.553 1 95.19 96 ASN A CA 1
ATOM 648 C C . ASN A 1 96 ? -1.572 -14.844 1.15 1 95.19 96 ASN A C 1
ATOM 650 O O . ASN A 1 96 ? -1.451 -13.633 1.341 1 95.19 96 ASN A O 1
ATOM 654 N N . ASN A 1 97 ? -0.724 -15.648 0.616 1 96.81 97 ASN A N 1
ATOM 655 C CA . ASN A 1 97 ? 0.364 -15.094 -0.186 1 96.81 97 ASN A CA 1
ATOM 656 C C . ASN A 1 97 ? -0.038 -14.945 -1.65 1 96.81 97 ASN A C 1
ATOM 658 O O . ASN A 1 97 ? -0.684 -15.836 -2.215 1 96.81 97 ASN A O 1
ATOM 662 N N . TYR A 1 98 ? 0.303 -13.891 -2.205 1 97.06 98 TYR A N 1
ATOM 663 C CA . TYR A 1 98 ? 0.116 -13.625 -3.627 1 97.06 98 TYR A CA 1
ATOM 664 C C . TYR A 1 98 ? 1.456 -13.43 -4.324 1 97.06 98 TYR A C 1
ATOM 666 O O . TYR A 1 98 ? 2.215 -12.516 -3.98 1 97.06 98 TYR A O 1
ATOM 674 N N . ARG A 1 99 ? 1.813 -14.258 -5.211 1 98.06 99 ARG A N 1
ATOM 675 C CA . ARG A 1 99 ? 2.945 -14.055 -6.109 1 98.06 99 ARG A CA 1
ATOM 676 C C . ARG A 1 99 ? 2.479 -13.57 -7.477 1 98.06 99 ARG A C 1
ATOM 678 O O . ARG A 1 99 ? 1.773 -14.289 -8.188 1 98.06 99 ARG A O 1
ATOM 685 N N . LEU A 1 100 ? 2.879 -12.367 -7.852 1 97.62 100 LEU A N 1
ATOM 686 C CA . LEU A 1 100 ? 2.369 -11.758 -9.078 1 97.62 100 LEU A CA 1
ATOM 687 C C . LEU A 1 100 ? 3.514 -11.312 -9.977 1 97.62 100 LEU A C 1
ATOM 689 O O . LEU A 1 100 ? 4.531 -10.812 -9.5 1 97.62 100 LEU A O 1
ATOM 693 N N . LEU A 1 101 ? 3.387 -11.578 -11.227 1 96.25 101 LEU A N 1
ATOM 694 C CA . LEU A 1 101 ? 4.23 -10.992 -12.258 1 96.25 101 LEU A CA 1
ATOM 695 C C . LEU A 1 101 ? 3.572 -9.75 -12.852 1 96.25 101 LEU A C 1
ATOM 697 O O . LEU A 1 101 ? 2.449 -9.82 -13.359 1 96.25 101 LEU A O 1
ATOM 701 N N . LEU A 1 102 ? 4.262 -8.648 -12.75 1 93.81 102 LEU A N 1
ATOM 702 C CA . LEU A 1 102 ? 3.695 -7.348 -13.094 1 93.81 102 LEU A CA 1
ATOM 703 C C . LEU A 1 102 ? 4.484 -6.691 -14.219 1 93.81 102 LEU A C 1
ATOM 705 O O . LEU A 1 102 ? 5.715 -6.77 -14.25 1 93.81 102 LEU A O 1
ATOM 709 N N . ARG A 1 103 ? 3.799 -6.055 -15.07 1 92.25 103 ARG A N 1
ATOM 710 C CA . ARG A 1 103 ? 4.395 -5.07 -15.969 1 92.25 103 ARG A CA 1
ATOM 711 C C . ARG A 1 103 ? 4.094 -3.648 -15.5 1 92.25 103 ARG A C 1
ATOM 713 O O . ARG A 1 103 ? 2.955 -3.33 -15.156 1 92.25 103 ARG A O 1
ATOM 720 N N . ALA A 1 104 ? 5.168 -2.902 -15.398 1 89.56 104 ALA A N 1
ATOM 721 C CA . ALA A 1 104 ? 5 -1.521 -14.961 1 89.56 104 ALA A CA 1
ATOM 722 C C . ALA A 1 104 ? 5.668 -0.549 -15.93 1 89.56 104 ALA A C 1
ATOM 724 O O . ALA A 1 104 ? 6.641 -0.903 -16.594 1 89.56 104 ALA A O 1
ATOM 725 N N . ALA A 1 105 ? 5.09 0.639 -16 1 85.12 105 ALA A N 1
ATOM 726 C CA . ALA A 1 105 ? 5.676 1.741 -16.766 1 85.12 105 ALA A CA 1
ATOM 727 C C . ALA A 1 105 ? 6.543 2.623 -15.867 1 85.12 105 ALA A C 1
ATOM 729 O O . ALA A 1 105 ? 6.344 2.67 -14.656 1 85.12 105 ALA A O 1
ATOM 730 N N . GLY A 1 106 ? 7.41 3.613 -16.422 1 75.56 106 GLY A N 1
ATOM 731 C CA . GLY A 1 106 ? 8.336 4.473 -15.695 1 75.56 106 GLY A CA 1
ATOM 732 C C . GLY A 1 106 ? 9.727 3.885 -15.578 1 75.56 106 GLY A C 1
ATOM 733 O O . GLY A 1 106 ? 10.672 4.582 -15.203 1 75.56 106 GLY A O 1
ATOM 734 N N . GLY A 1 107 ? 9.945 2.707 -16.016 1 61.06 107 GLY A N 1
ATOM 735 C CA . GLY A 1 107 ? 11.109 1.873 -16.25 1 61.06 107 GLY A CA 1
ATOM 736 C C . GLY A 1 107 ? 10.773 0.492 -16.766 1 61.06 107 GLY A C 1
ATOM 737 O O . GLY A 1 107 ? 9.672 -0.011 -16.531 1 61.06 107 GLY A O 1
ATOM 738 N N . VAL A 1 108 ? 11.109 0.395 -17.922 1 61.31 108 VAL A N 1
ATOM 739 C CA . VAL A 1 108 ? 10.789 -0.84 -18.641 1 61.31 108 VAL A CA 1
ATOM 740 C C . VAL A 1 108 ? 11.234 -2.041 -17.797 1 61.31 108 VAL A C 1
ATOM 742 O O . VAL A 1 108 ? 12.398 -2.127 -17.406 1 61.31 108 VAL A O 1
ATOM 745 N N . GLY A 1 109 ? 10.117 -2.713 -17.203 1 79.31 109 GLY A N 1
ATOM 746 C CA . GLY A 1 109 ? 10.555 -4.012 -16.719 1 79.31 109 GLY A CA 1
ATOM 747 C C . GLY A 1 109 ? 9.422 -4.828 -16.125 1 79.31 109 GLY A C 1
ATOM 748 O O . GLY A 1 109 ? 8.289 -4.352 -16.016 1 79.31 109 GLY A O 1
ATOM 749 N N . THR A 1 110 ? 9.578 -6.012 -16.188 1 89.62 110 THR A N 1
ATOM 750 C CA . THR A 1 110 ? 8.742 -7.012 -15.523 1 89.62 110 THR A CA 1
ATOM 751 C C . THR A 1 110 ? 9.25 -7.27 -14.109 1 89.62 110 THR A C 1
ATOM 753 O O . THR A 1 110 ? 10.453 -7.375 -13.875 1 89.62 110 THR A O 1
ATOM 756 N N . TYR A 1 111 ? 8.273 -7.223 -13.203 1 92.19 111 TYR A N 1
ATOM 757 C CA . TYR A 1 111 ? 8.609 -7.418 -11.797 1 92.19 111 TYR A CA 1
ATOM 758 C C . TYR A 1 111 ? 7.84 -8.586 -11.203 1 92.19 111 TYR A C 1
ATOM 760 O O . TYR A 1 111 ? 6.742 -8.914 -11.664 1 92.19 111 TYR A O 1
ATOM 768 N N . GLU A 1 112 ? 8.469 -9.188 -10.32 1 95.56 112 GLU A N 1
ATOM 769 C CA . GLU A 1 112 ? 7.781 -10.156 -9.469 1 95.56 112 GLU A CA 1
ATOM 770 C C . GLU A 1 112 ? 7.629 -9.625 -8.047 1 95.56 112 GLU A C 1
ATOM 772 O O . GLU A 1 112 ? 8.594 -9.125 -7.461 1 95.56 112 GLU A O 1
ATOM 777 N N . ALA A 1 113 ? 6.461 -9.734 -7.516 1 95.75 113 ALA A N 1
ATOM 778 C CA . ALA A 1 113 ? 6.176 -9.359 -6.133 1 95.75 113 ALA A CA 1
ATOM 779 C C . ALA A 1 113 ? 5.512 -10.516 -5.379 1 95.75 113 ALA A C 1
ATOM 781 O O . ALA A 1 113 ? 4.66 -11.211 -5.93 1 95.75 113 ALA A O 1
ATOM 782 N N . VAL A 1 114 ? 5.871 -10.719 -4.137 1 96.56 114 VAL A N 1
ATOM 783 C CA . VAL A 1 114 ? 5.168 -11.594 -3.211 1 96.56 114 VAL A CA 1
ATOM 784 C C . VAL A 1 114 ? 4.609 -10.781 -2.045 1 96.56 114 VAL A C 1
ATOM 786 O O . VAL A 1 114 ? 5.352 -10.062 -1.37 1 96.56 114 VAL A O 1
ATOM 789 N N . VAL A 1 115 ? 3.346 -10.867 -1.867 1 95.62 115 VAL A N 1
ATOM 790 C CA . VAL A 1 115 ? 2.621 -10.078 -0.877 1 95.62 115 VAL A CA 1
ATOM 791 C C . VAL A 1 115 ? 1.789 -11.008 0.011 1 95.62 115 VAL A C 1
ATOM 793 O O . VAL A 1 115 ? 1.216 -11.984 -0.469 1 95.62 115 VAL A O 1
ATOM 796 N N . TRP A 1 116 ? 1.703 -10.742 1.248 1 93.81 116 TRP A N 1
ATOM 797 C CA . TRP A 1 116 ? 0.762 -11.406 2.146 1 93.81 116 TRP A CA 1
ATOM 798 C C . TRP A 1 116 ? -0.34 -10.445 2.582 1 93.81 116 TRP A C 1
ATOM 800 O O . TRP A 1 116 ? -0.072 -9.281 2.895 1 93.81 116 TRP A O 1
ATOM 810 N N . GLY A 1 117 ? -1.484 -10.953 2.615 1 92 117 GLY A N 1
ATOM 811 C CA . GLY A 1 117 ? -2.568 -10.141 3.146 1 92 117 GLY A CA 1
ATOM 812 C C . GLY A 1 117 ? -3.875 -10.898 3.271 1 92 117 GLY A C 1
ATOM 813 O O . GLY A 1 117 ? -3.973 -12.047 2.852 1 92 117 GLY A O 1
ATOM 814 N N . VAL A 1 118 ? -4.805 -10.234 3.908 1 89.62 118 VAL A N 1
ATOM 815 C CA . VAL A 1 118 ? -6.152 -10.75 4.125 1 89.62 118 VAL A CA 1
ATOM 816 C C . VAL A 1 118 ? -7.168 -9.844 3.436 1 89.62 118 VAL A C 1
ATOM 818 O O . VAL A 1 118 ? -7.582 -8.828 3.996 1 89.62 118 VAL A O 1
ATOM 821 N N . PRO A 1 119 ? -7.555 -10.219 2.18 1 87.62 119 PRO A N 1
ATOM 822 C CA . PRO A 1 119 ? -8.547 -9.375 1.501 1 87.62 119 PRO A CA 1
ATOM 823 C C . PRO A 1 119 ? -9.797 -9.141 2.34 1 87.62 119 PRO A C 1
ATOM 825 O O . PRO A 1 119 ? -10.281 -10.07 3 1 87.62 119 PRO A O 1
ATOM 828 N N . GLY A 1 120 ? -10.258 -7.902 2.377 1 85.56 120 GLY A N 1
ATOM 829 C CA . GLY A 1 120 ? -11.492 -7.57 3.062 1 85.56 120 GLY A CA 1
ATOM 830 C C . GLY A 1 120 ? -11.305 -7.301 4.543 1 85.56 120 GLY A C 1
ATOM 831 O O . GLY A 1 120 ? -12.25 -6.945 5.242 1 85.56 120 GLY A O 1
ATOM 832 N N . SER A 1 121 ? -10.094 -7.504 4.961 1 85.31 121 SER A N 1
ATOM 833 C CA . SER A 1 121 ? -9.836 -7.234 6.371 1 85.31 121 SER A CA 1
ATOM 834 C C . SER A 1 121 ? -9.594 -5.746 6.613 1 85.31 121 SER A C 1
ATOM 836 O O . SER A 1 121 ? -8.875 -5.098 5.848 1 85.31 121 SER A O 1
ATOM 838 N N . THR A 1 122 ? -10.109 -5.258 7.691 1 78.88 122 THR A N 1
ATOM 839 C CA . THR A 1 122 ? -9.906 -3.859 8.055 1 78.88 122 THR A CA 1
ATOM 840 C C . THR A 1 122 ? -8.766 -3.719 9.055 1 78.88 122 THR A C 1
ATOM 842 O O . THR A 1 122 ? -8.531 -2.633 9.586 1 78.88 122 THR A O 1
ATOM 845 N N . GLY A 1 123 ? -8.062 -4.84 9.25 1 76.25 123 GLY A N 1
ATOM 846 C CA . GLY A 1 123 ? -6.891 -4.801 10.109 1 76.25 123 GLY A CA 1
ATOM 847 C C . GLY A 1 123 ? -5.688 -4.152 9.453 1 76.25 123 GLY A C 1
ATOM 848 O O . GLY A 1 123 ? -4.676 -3.906 10.117 1 76.25 123 GLY A O 1
ATOM 849 N N . TRP A 1 124 ? -5.82 -3.922 8.266 1 66.94 124 TRP A N 1
ATOM 850 C CA . TRP A 1 124 ? -4.879 -3.121 7.484 1 66.94 124 TRP A CA 1
ATOM 851 C C . TRP A 1 124 ? -3.486 -3.744 7.504 1 66.94 124 TRP A C 1
ATOM 853 O O . TRP A 1 124 ? -2.486 -3.039 7.652 1 66.94 124 TRP A O 1
ATOM 863 N N . THR A 1 125 ? -3.5 -5.109 7.441 1 75.44 125 THR A N 1
ATOM 864 C CA . THR A 1 125 ? -2.234 -5.816 7.598 1 75.44 125 THR A CA 1
ATOM 865 C C . THR A 1 125 ? -1.743 -6.355 6.258 1 75.44 125 THR A C 1
ATOM 867 O O . THR A 1 125 ? -2.295 -7.324 5.734 1 75.44 125 THR A O 1
ATOM 870 N N . TRP A 1 126 ? -1.294 -5.645 5.422 1 87.94 126 TRP A N 1
ATOM 871 C CA . TRP A 1 126 ? -0.661 -6.121 4.195 1 87.94 126 TRP A CA 1
ATOM 872 C C . TRP A 1 126 ? 0.852 -5.934 4.258 1 87.94 126 TRP A C 1
ATOM 874 O O . TRP A 1 126 ? 1.339 -4.941 4.809 1 87.94 126 TRP A O 1
ATOM 884 N N . LYS A 1 127 ? 1.531 -6.957 3.676 1 88.75 127 LYS A N 1
ATOM 885 C CA . LYS A 1 127 ? 2.99 -6.926 3.717 1 88.75 127 LYS A CA 1
ATOM 886 C C . LYS A 1 127 ? 3.588 -7.336 2.373 1 88.75 127 LYS A C 1
ATOM 888 O O . LYS A 1 127 ? 3.148 -8.312 1.765 1 88.75 127 LYS A O 1
ATOM 893 N N . VAL A 1 128 ? 4.547 -6.566 1.957 1 91.94 128 VAL A N 1
ATOM 894 C CA . VAL A 1 128 ? 5.371 -7.051 0.855 1 91.94 128 VAL A CA 1
ATOM 895 C C . VAL A 1 128 ? 6.48 -7.953 1.396 1 91.94 128 VAL A C 1
ATOM 897 O O . VAL A 1 128 ? 7.266 -7.535 2.25 1 91.94 128 VAL A O 1
ATOM 900 N N . LEU A 1 129 ? 6.504 -9.109 0.923 1 91.31 129 LEU A N 1
ATOM 901 C CA . LEU A 1 129 ? 7.48 -10.086 1.394 1 91.31 129 LEU A CA 1
ATOM 902 C C . LEU A 1 129 ? 8.719 -10.086 0.507 1 91.31 129 LEU A C 1
ATOM 904 O O . LEU A 1 129 ? 9.828 -10.328 0.986 1 91.31 129 LEU A O 1
ATOM 908 N N . SER A 1 130 ? 8.57 -9.859 -0.765 1 92.56 130 SER A N 1
ATOM 909 C CA . SER A 1 130 ? 9.68 -9.711 -1.7 1 92.56 130 SER A CA 1
ATOM 910 C C . SER A 1 130 ? 9.258 -8.922 -2.936 1 92.56 130 SER A C 1
ATOM 912 O O . SER A 1 130 ? 8.086 -8.914 -3.305 1 92.56 130 SER A O 1
ATOM 914 N N . PHE A 1 131 ? 10.18 -8.305 -3.562 1 91.5 131 PHE A N 1
ATOM 915 C CA . PHE A 1 131 ? 9.984 -7.516 -4.777 1 91.5 131 PHE A CA 1
ATOM 916 C C . PHE A 1 131 ? 11.273 -7.461 -5.594 1 91.5 131 PHE A C 1
ATOM 918 O O . PHE A 1 131 ? 12.305 -6.992 -5.105 1 91.5 131 PHE A O 1
ATOM 925 N N . ARG A 1 132 ? 11.148 -7.863 -6.797 1 90.44 132 ARG A N 1
ATOM 926 C CA . ARG A 1 132 ? 12.352 -7.871 -7.613 1 90.44 132 ARG A CA 1
ATOM 927 C C . ARG A 1 132 ? 12.023 -7.617 -9.078 1 90.44 132 ARG A C 1
ATOM 929 O O . ARG A 1 132 ? 10.953 -8.008 -9.555 1 90.44 132 ARG A O 1
ATOM 936 N N . ARG A 1 133 ? 12.883 -7.031 -9.742 1 88.69 133 ARG A N 1
ATOM 937 C CA . ARG A 1 133 ? 12.789 -6.934 -11.195 1 88.69 133 ARG A CA 1
ATOM 938 C C . ARG A 1 133 ? 13.164 -8.258 -11.859 1 88.69 133 ARG A C 1
ATOM 940 O O . ARG A 1 133 ? 14.117 -8.922 -11.438 1 88.69 133 ARG A O 1
ATOM 947 N N . VAL A 1 134 ? 12.289 -8.727 -12.812 1 88.31 134 VAL A N 1
ATOM 948 C CA . VAL A 1 134 ? 12.547 -9.977 -13.508 1 88.31 134 VAL A CA 1
ATOM 949 C C . VAL A 1 134 ? 13.188 -9.688 -14.867 1 88.31 134 VAL A C 1
ATOM 951 O O . VAL A 1 134 ? 12.844 -8.711 -15.531 1 88.31 134 VAL A O 1
ATOM 954 N N . ALA A 1 135 ? 14.445 -9.938 -15.117 1 71.12 135 ALA A N 1
ATOM 955 C CA . ALA A 1 135 ? 15.164 -9.766 -16.375 1 71.12 135 ALA A CA 1
ATOM 956 C C . ALA A 1 135 ? 14.383 -10.359 -17.547 1 71.12 135 ALA A C 1
ATOM 958 O O . ALA A 1 135 ? 13.688 -11.367 -17.375 1 71.12 135 ALA A O 1
ATOM 959 N N . GLY A 1 136 ? 13.57 -9.609 -18.266 1 53.69 136 GLY A N 1
ATOM 960 C CA . GLY A 1 136 ? 13.055 -10.195 -19.5 1 53.69 136 GLY A CA 1
ATOM 961 C C . GLY A 1 136 ? 14.008 -11.203 -20.125 1 53.69 136 GLY A C 1
ATOM 962 O O . GLY A 1 136 ? 15.227 -11.07 -19.984 1 53.69 136 GLY A O 1
ATOM 963 N N . ASP A 1 137 ? 13.727 -12.477 -20.156 1 40.88 137 ASP A N 1
ATOM 964 C CA . ASP A 1 137 ? 14.352 -13.234 -21.234 1 40.88 137 ASP A CA 1
ATOM 965 C C . ASP A 1 137 ? 14.383 -12.43 -22.531 1 40.88 137 ASP A C 1
ATOM 967 O O . ASP A 1 137 ? 13.367 -12.344 -23.234 1 40.88 137 ASP A O 1
ATOM 971 N N . GLN A 1 138 ? 14.75 -11.219 -22.641 1 31.95 138 GLN A N 1
ATOM 972 C CA . GLN A 1 138 ? 14.969 -10.82 -24.031 1 31.95 138 GLN A CA 1
ATOM 973 C C . GLN A 1 138 ? 15.758 -11.891 -24.781 1 31.95 138 GLN A C 1
ATOM 975 O O . GLN A 1 138 ? 16.922 -12.141 -24.484 1 31.95 138 GLN A O 1
ATOM 980 N N . ASN A 1 139 ? 15.18 -12.969 -25.125 1 29.59 139 ASN A N 1
ATOM 981 C CA . ASN A 1 139 ? 15.648 -13.516 -26.391 1 29.59 139 ASN A CA 1
ATOM 982 C C . ASN A 1 139 ? 15.648 -12.461 -27.484 1 29.59 139 ASN A C 1
ATOM 984 O O . ASN A 1 139 ? 14.703 -11.68 -27.609 1 29.59 139 ASN A O 1
ATOM 988 N N . MET B 1 1 ? -26.828 -64.625 -26.562 1 30.02 1 MET B N 1
ATOM 989 C CA . MET B 1 1 ? -26.062 -63.438 -27.016 1 30.02 1 MET B CA 1
ATOM 990 C C . MET B 1 1 ? -26.234 -62.281 -26.031 1 30.02 1 MET B C 1
ATOM 992 O O . MET B 1 1 ? -27.344 -61.75 -25.875 1 30.02 1 MET B O 1
ATOM 996 N N . SER B 1 2 ? -25.594 -62.312 -24.859 1 34.56 2 SER B N 1
ATOM 997 C CA . SER B 1 2 ? -25.672 -61.562 -23.609 1 34.56 2 SER B CA 1
ATOM 998 C C . SER B 1 2 ? -25.219 -60.125 -23.797 1 34.56 2 SER B C 1
ATOM 1000 O O . SER B 1 2 ? -24.094 -59.875 -24.234 1 34.56 2 SER B O 1
ATOM 1002 N N . SER B 1 3 ? -26.172 -59.312 -24.141 1 37.06 3 SER B N 1
ATOM 1003 C CA . SER B 1 3 ? -26.047 -57.875 -24.344 1 37.06 3 SER B CA 1
ATOM 1004 C C . SER B 1 3 ? -25.406 -57.188 -23.141 1 37.06 3 SER B C 1
ATOM 1006 O O . SER B 1 3 ? -25.906 -57.312 -22.016 1 37.06 3 SER B O 1
ATOM 1008 N N . SER B 1 4 ? -24.125 -57.156 -23.125 1 36.72 4 SER B N 1
ATOM 1009 C CA . SER B 1 4 ? -23.359 -56.562 -22.047 1 36.72 4 SER B CA 1
ATOM 1010 C C . SER B 1 4 ? -23.719 -55.094 -21.859 1 36.72 4 SER B C 1
ATOM 1012 O O . SER B 1 4 ? -23.656 -54.312 -22.812 1 36.72 4 SER B O 1
ATOM 1014 N N . PRO B 1 5 ? -24.547 -54.844 -20.891 1 38.06 5 PRO B N 1
ATOM 1015 C CA . PRO B 1 5 ? -24.953 -53.469 -20.672 1 38.06 5 PRO B CA 1
ATOM 1016 C C . PRO B 1 5 ? -23.781 -52.531 -20.453 1 38.06 5 PRO B C 1
ATOM 1018 O O . PRO B 1 5 ? -22.766 -52.938 -19.859 1 38.06 5 PRO B O 1
ATOM 1021 N N . ALA B 1 6 ? -23.469 -51.75 -21.469 1 34.88 6 ALA B N 1
ATOM 1022 C CA . ALA B 1 6 ? -22.438 -50.719 -21.391 1 34.88 6 ALA B CA 1
ATOM 1023 C C . ALA B 1 6 ? -22.641 -49.844 -20.172 1 34.88 6 ALA B C 1
ATOM 1025 O O . ALA B 1 6 ? -23.703 -49.219 -20.016 1 34.88 6 ALA B O 1
ATOM 1026 N N . MET B 1 7 ? -22.125 -50.188 -19.047 1 28.89 7 MET B N 1
ATOM 1027 C CA . MET B 1 7 ? -22.203 -49.344 -17.859 1 28.89 7 MET B CA 1
ATOM 1028 C C . MET B 1 7 ? -21.641 -47.969 -18.125 1 28.89 7 MET B C 1
ATOM 1030 O O . MET B 1 7 ? -20.5 -47.844 -18.578 1 28.89 7 MET B O 1
ATOM 1034 N N . VAL B 1 8 ? -22.453 -47.062 -18.594 1 29.66 8 VAL B N 1
ATOM 1035 C CA . VAL B 1 8 ? -22.062 -45.656 -18.734 1 29.66 8 VAL B CA 1
ATOM 1036 C C . VAL B 1 8 ? -21.516 -45.156 -17.406 1 29.66 8 VAL B C 1
ATOM 1038 O O . VAL B 1 8 ? -22.219 -45.156 -16.391 1 29.66 8 VAL B O 1
ATOM 1041 N N . ALA B 1 9 ? -20.297 -45.25 -17.125 1 26.8 9 ALA B N 1
ATOM 1042 C CA . ALA B 1 9 ? -19.656 -44.719 -15.93 1 26.8 9 ALA B CA 1
ATOM 1043 C C . ALA B 1 9 ? -19.844 -43.188 -15.844 1 26.8 9 ALA B C 1
ATOM 1045 O O . ALA B 1 9 ? -19.438 -42.469 -16.75 1 26.8 9 ALA B O 1
ATOM 1046 N N . ILE B 1 10 ? -20.891 -42.719 -15.297 1 26.45 10 ILE B N 1
ATOM 1047 C CA . ILE B 1 10 ? -21.109 -41.281 -15.016 1 26.45 10 ILE B CA 1
ATOM 1048 C C . ILE B 1 10 ? -20 -40.781 -14.125 1 26.45 10 ILE B C 1
ATOM 1050 O O . ILE B 1 10 ? -19.812 -41.25 -13 1 26.45 10 ILE B O 1
ATOM 1054 N N . ALA B 1 11 ? -18.906 -40.312 -14.617 1 23.89 11 ALA B N 1
ATOM 1055 C CA . ALA B 1 11 ? -17.875 -39.688 -13.828 1 23.89 11 ALA B CA 1
ATOM 1056 C C . ALA B 1 11 ? -18.422 -38.5 -13.055 1 23.89 11 ALA B C 1
ATOM 1058 O O . ALA B 1 11 ? -19.031 -37.594 -13.641 1 23.89 11 ALA B O 1
ATOM 1059 N N . LEU B 1 12 ? -18.891 -38.594 -11.852 1 24.44 12 LEU B N 1
ATOM 1060 C CA . LEU B 1 12 ? -19.281 -37.562 -10.914 1 24.44 12 LEU B CA 1
ATOM 1061 C C . LEU B 1 12 ? -18.188 -36.5 -10.781 1 24.44 12 LEU B C 1
ATOM 1063 O O . LEU B 1 12 ? -17.078 -36.812 -10.32 1 24.44 12 LEU B O 1
ATOM 1067 N N . PHE B 1 13 ? -18.125 -35.594 -11.625 1 27.11 13 PHE B N 1
ATOM 1068 C CA . PHE B 1 13 ? -17.281 -34.406 -11.469 1 27.11 13 PHE B CA 1
ATOM 1069 C C . PHE B 1 13 ? -17.578 -33.688 -10.156 1 27.11 13 PHE B C 1
ATOM 1071 O O . PHE B 1 13 ? -18.688 -33.156 -9.969 1 27.11 13 PHE B O 1
ATOM 1078 N N . LEU B 1 14 ? -17.188 -34.156 -9 1 24.81 14 LEU B N 1
ATOM 1079 C CA . LEU B 1 14 ? -17.266 -33.406 -7.762 1 24.81 14 LEU B CA 1
ATOM 1080 C C . LEU B 1 14 ? -16.781 -31.969 -7.973 1 24.81 14 LEU B C 1
ATOM 1082 O O . LEU B 1 14 ? -15.602 -31.734 -8.266 1 24.81 14 LEU B O 1
ATOM 1086 N N . LEU B 1 15 ? -17.578 -31.156 -8.523 1 27.7 15 LEU B N 1
ATOM 1087 C CA . LEU B 1 15 ? -17.422 -29.703 -8.484 1 27.7 15 LEU B CA 1
ATOM 1088 C C . LEU B 1 15 ? -17.062 -29.234 -7.074 1 27.7 15 LEU B C 1
ATOM 1090 O O . LEU B 1 15 ? -17.891 -29.344 -6.156 1 27.7 15 LEU B O 1
ATOM 1094 N N . LEU B 1 16 ? -15.945 -29.5 -6.617 1 27.06 16 LEU B N 1
ATOM 1095 C CA . LEU B 1 16 ? -15.539 -28.891 -5.359 1 27.06 16 LEU B CA 1
ATOM 1096 C C . LEU B 1 16 ? -15.93 -27.422 -5.324 1 27.06 16 LEU B C 1
ATOM 1098 O O . LEU B 1 16 ? -15.391 -26.609 -6.09 1 27.06 16 LEU B O 1
ATOM 1102 N N . VAL B 1 17 ? -17.172 -27.188 -5.254 1 26.72 17 VAL B N 1
ATOM 1103 C CA . VAL B 1 17 ? -17.656 -25.875 -4.848 1 26.72 17 VAL B CA 1
ATOM 1104 C C . VAL B 1 17 ? -16.766 -25.328 -3.734 1 26.72 17 VAL B C 1
ATOM 1106 O O . VAL B 1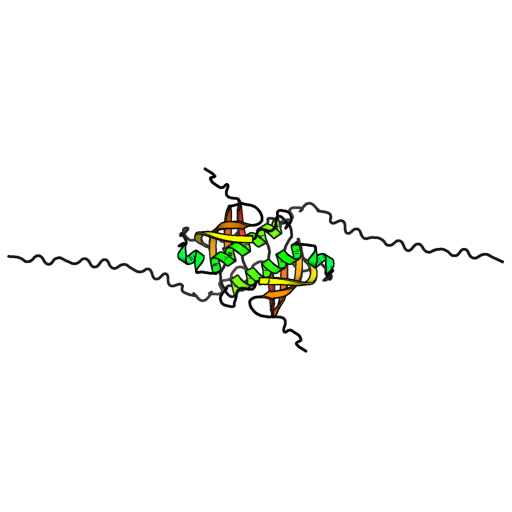 17 ? -16.703 -25.891 -2.639 1 26.72 17 VAL B O 1
ATOM 1109 N N . VAL B 1 18 ? -15.664 -25.016 -4.031 1 28.28 18 VAL B N 1
ATOM 1110 C CA . VAL B 1 18 ? -14.953 -24.219 -3.035 1 28.28 18 VAL B CA 1
ATOM 1111 C C . VAL B 1 18 ? -15.867 -23.125 -2.496 1 28.28 18 VAL B C 1
ATOM 1113 O O . VAL B 1 18 ? -16.266 -22.219 -3.232 1 28.28 18 VAL B O 1
ATOM 1116 N N . ALA B 1 19 ? -16.891 -23.547 -1.771 1 24.55 19 ALA B N 1
ATOM 1117 C CA . ALA B 1 19 ? -17.625 -22.625 -0.918 1 24.55 19 ALA B CA 1
ATOM 1118 C C . ALA B 1 19 ? -16.703 -21.547 -0.348 1 24.55 19 ALA B C 1
ATOM 1120 O O . ALA B 1 19 ? -15.719 -21.859 0.329 1 24.55 19 ALA B O 1
ATOM 1121 N N . GLY B 1 20 ? -16.516 -20.594 -0.989 1 26.8 20 GLY B N 1
ATOM 1122 C CA . GLY B 1 20 ? -16.078 -19.359 -0.349 1 26.8 20 GLY B CA 1
ATOM 1123 C C . GLY B 1 20 ? -16.828 -19.062 0.941 1 26.8 20 GLY B C 1
ATOM 1124 O O . GLY B 1 20 ? -17.922 -18.5 0.92 1 26.8 20 GLY B O 1
ATOM 1125 N N . ALA B 1 21 ? -17 -20.094 1.732 1 25.5 21 ALA B N 1
ATOM 1126 C CA . ALA B 1 21 ? -17.469 -19.75 3.074 1 25.5 21 ALA B CA 1
ATOM 1127 C C . ALA B 1 21 ? -16.828 -18.453 3.566 1 25.5 21 ALA B C 1
ATOM 1129 O O . ALA B 1 21 ? -15.602 -18.344 3.6 1 25.5 21 ALA B O 1
ATOM 1130 N N . GLY B 1 22 ? -17.438 -17.438 3.348 1 27.11 22 GLY B N 1
ATOM 1131 C CA . GLY B 1 22 ? -17.281 -16.281 4.223 1 27.11 22 GLY B CA 1
ATOM 1132 C C . GLY B 1 22 ? -17.156 -16.656 5.688 1 27.11 22 GLY B C 1
ATOM 1133 O O . GLY B 1 22 ? -18.156 -16.75 6.406 1 27.11 22 GLY B O 1
ATOM 1134 N N . ALA B 1 23 ? -16.531 -17.766 6 1 27.84 23 ALA B N 1
ATOM 1135 C CA . ALA B 1 23 ? -16.375 -18 7.434 1 27.84 23 ALA B CA 1
ATOM 1136 C C . ALA B 1 23 ? -16.188 -16.688 8.188 1 27.84 23 ALA B C 1
ATOM 1138 O O . ALA B 1 23 ? -15.516 -15.773 7.703 1 27.84 23 ALA B O 1
ATOM 1139 N N . GLY B 1 24 ? -17.172 -16.375 8.914 1 25.53 24 GLY B N 1
ATOM 1140 C CA . GLY B 1 24 ? -17.016 -15.375 9.961 1 25.53 24 GLY B CA 1
ATOM 1141 C C . GLY B 1 24 ? -15.656 -15.398 10.625 1 25.53 24 GLY B C 1
ATOM 1142 O O . GLY B 1 24 ? -15.109 -16.469 10.898 1 25.53 24 GLY B O 1
ATOM 1143 N N . ALA B 1 25 ? -14.891 -14.453 10.273 1 27.45 25 ALA B N 1
ATOM 1144 C CA . ALA B 1 25 ? -13.648 -14.203 11.008 1 27.45 25 ALA B CA 1
ATOM 1145 C C . ALA B 1 25 ? -13.781 -14.625 12.469 1 27.45 25 ALA B C 1
ATOM 1147 O O . ALA B 1 25 ? -14.531 -14.023 13.234 1 27.45 25 ALA B O 1
ATOM 1148 N N . GLN B 1 26 ? -13.953 -15.891 12.68 1 27.08 26 GLN B N 1
ATOM 1149 C CA . GLN B 1 26 ? -13.617 -16.062 14.094 1 27.08 26 GLN B CA 1
ATOM 1150 C C . GLN B 1 26 ? -12.414 -15.219 14.484 1 27.08 26 GLN B C 1
ATOM 1152 O O . GLN B 1 26 ? -11.398 -15.211 13.781 1 27.08 26 GLN B O 1
ATOM 1157 N N . GLY B 1 27 ? -12.703 -14.148 15.203 1 29.48 27 GLY B N 1
ATOM 1158 C CA . GLY B 1 27 ? -11.727 -13.305 15.883 1 29.48 27 GLY B CA 1
ATOM 1159 C C . GLY B 1 27 ? -10.547 -14.086 16.438 1 29.48 27 GLY B C 1
ATOM 1160 O O . GLY B 1 27 ? -10.555 -14.492 17.594 1 29.48 27 GLY B O 1
ATOM 1161 N N . GLY B 1 28 ? -10.188 -15.172 15.797 1 30.12 28 GLY B N 1
ATOM 1162 C CA . GLY B 1 28 ? -9.008 -15.641 16.484 1 30.12 28 GLY B CA 1
ATOM 1163 C C . GLY B 1 28 ? -8.102 -14.516 16.953 1 30.12 28 GLY B C 1
ATOM 1164 O O . GLY B 1 28 ? -8.227 -13.375 16.5 1 30.12 28 GLY B O 1
ATOM 1165 N N . ASP B 1 29 ? -7.453 -14.766 18.031 1 31.22 29 ASP B N 1
ATOM 1166 C CA . ASP B 1 29 ? -6.434 -13.875 18.562 1 31.22 29 ASP B CA 1
ATOM 1167 C C . ASP B 1 29 ? -5.492 -13.398 17.453 1 31.22 29 ASP B C 1
ATOM 1169 O O . ASP B 1 29 ? -4.555 -14.102 17.094 1 31.22 29 ASP B O 1
ATOM 1173 N N . ALA B 1 30 ? -5.926 -13.094 16.203 1 37.47 30 ALA B N 1
ATOM 1174 C CA . ALA B 1 30 ? -5 -12.289 15.414 1 37.47 30 ALA B CA 1
ATOM 1175 C C . ALA B 1 30 ? -3.934 -11.648 16.297 1 37.47 30 ALA B C 1
ATOM 1177 O O . ALA B 1 30 ? -4.25 -10.891 17.219 1 37.47 30 ALA B O 1
ATOM 1178 N N . GLY B 1 31 ? -3.096 -12.312 16.641 1 38.75 31 GLY B N 1
ATOM 1179 C CA . GLY B 1 31 ? -2.037 -11.648 17.391 1 38.75 31 GLY B CA 1
ATOM 1180 C C . GLY B 1 31 ? -1.948 -10.164 17.094 1 38.75 31 GLY B C 1
ATOM 1181 O O . GLY B 1 31 ? -2.092 -9.742 15.938 1 38.75 31 GLY B O 1
ATOM 1182 N N . SER B 1 32 ? -2.521 -9.367 17.953 1 47.78 32 SER B N 1
ATOM 1183 C CA . SER B 1 32 ? -2.51 -7.906 18 1 47.78 32 SER B CA 1
ATOM 1184 C C . SER B 1 32 ? -1.295 -7.344 17.266 1 47.78 32 SER B C 1
ATOM 1186 O O . SER B 1 32 ? -0.155 -7.668 17.609 1 47.78 32 SER B O 1
ATOM 1188 N N . LEU B 1 33 ? -1.425 -7.367 15.859 1 56.31 33 LEU B N 1
ATOM 1189 C CA . LEU B 1 33 ? -0.317 -6.57 15.336 1 56.31 33 LEU B CA 1
ATOM 1190 C C . LEU B 1 33 ? 0.142 -5.543 16.375 1 56.31 33 LEU B C 1
ATOM 1192 O O . LEU B 1 33 ? -0.666 -5.043 17.156 1 56.31 33 LEU B O 1
ATOM 1196 N N . PRO B 1 34 ? 1.394 -5.734 16.609 1 61.28 34 PRO B N 1
ATOM 1197 C CA . PRO B 1 34 ? 1.845 -4.707 17.547 1 61.28 34 PRO B CA 1
ATOM 1198 C C . PRO B 1 34 ? 1.269 -3.326 17.234 1 61.28 34 PRO B C 1
ATOM 1200 O O . PRO B 1 34 ? 1.077 -2.984 16.062 1 61.28 34 PRO B O 1
ATOM 1203 N N . PRO B 1 35 ? 0.666 -2.779 18.234 1 66.88 35 PRO B N 1
ATOM 1204 C CA . PRO B 1 35 ? 0.137 -1.429 18.031 1 66.88 35 PRO B CA 1
ATOM 1205 C C . PRO B 1 35 ? 1.135 -0.503 17.344 1 66.88 35 PRO B C 1
ATOM 1207 O O . PRO B 1 35 ? 2.346 -0.732 17.406 1 66.88 35 PRO B O 1
ATOM 1210 N N . ALA B 1 36 ? 0.658 0.349 16.469 1 74.56 36 ALA B N 1
ATOM 1211 C CA . ALA B 1 36 ? 1.521 1.378 15.898 1 74.56 36 ALA B CA 1
ATOM 1212 C C . ALA B 1 36 ? 2.359 2.057 16.969 1 74.56 36 ALA B C 1
ATOM 1214 O O . ALA B 1 36 ? 1.916 2.193 18.125 1 74.56 36 ALA B O 1
ATOM 1215 N N . PRO B 1 37 ? 3.592 2.297 16.609 1 84.94 37 PRO B N 1
ATOM 1216 C CA . PRO B 1 37 ? 4.445 2.957 17.609 1 84.94 37 PRO B CA 1
ATOM 1217 C C . PRO B 1 37 ? 3.836 4.254 18.141 1 84.94 37 PRO B C 1
ATOM 1219 O O . PRO B 1 37 ? 3.139 4.957 17.406 1 84.94 37 PRO B O 1
ATOM 1222 N N . ALA B 1 38 ? 4.172 4.555 19.312 1 89.62 38 ALA B N 1
ATOM 1223 C CA . ALA B 1 38 ? 3.631 5.75 19.953 1 89.62 38 ALA B CA 1
ATOM 1224 C C . ALA B 1 38 ? 4.227 7.02 19.359 1 89.62 38 ALA B C 1
ATOM 1226 O O . ALA B 1 38 ? 5.418 7.059 19.031 1 89.62 38 ALA B O 1
ATOM 1227 N N . ALA B 1 39 ? 3.385 8.008 19.266 1 93.62 39 ALA B N 1
ATOM 1228 C CA . ALA B 1 39 ? 3.846 9.32 18.812 1 93.62 39 ALA B CA 1
ATOM 1229 C C . ALA B 1 39 ? 4.836 9.922 19.797 1 93.62 39 ALA B C 1
ATOM 1231 O O . ALA B 1 39 ? 4.656 9.812 21.016 1 93.62 39 ALA B O 1
ATOM 1232 N N . THR B 1 40 ? 5.91 10.477 19.312 1 93.69 40 THR B N 1
ATOM 1233 C CA . THR B 1 40 ? 6.922 11.086 20.156 1 93.69 40 THR B CA 1
ATOM 1234 C C . THR B 1 40 ? 6.996 12.586 19.922 1 93.69 40 THR B C 1
ATOM 1236 O O . THR B 1 40 ? 7.715 13.305 20.625 1 93.69 40 THR B O 1
ATOM 1239 N N . GLY B 1 41 ? 6.332 13.164 18.953 1 95 41 GLY B N 1
ATOM 1240 C CA . GLY B 1 41 ? 6.316 14.578 18.641 1 95 41 GLY B CA 1
ATOM 1241 C C . GLY B 1 41 ? 4.926 15.117 18.359 1 95 41 GLY B C 1
ATOM 1242 O O . GLY B 1 41 ? 3.945 14.375 18.422 1 95 41 GLY B O 1
ATOM 1243 N N . GLU B 1 42 ? 4.938 16.453 18.109 1 96.81 42 GLU B N 1
ATOM 1244 C CA . GLU B 1 42 ? 3.682 17.109 17.75 1 96.81 42 GLU B CA 1
ATOM 1245 C C . GLU B 1 42 ? 3.42 16.984 16.25 1 96.81 42 GLU B C 1
ATOM 1247 O O . GLU B 1 42 ? 4.336 16.688 15.477 1 96.81 42 GLU B O 1
ATOM 1252 N N . TRP B 1 43 ? 2.217 17.188 15.922 1 97.5 43 TRP B N 1
ATOM 1253 C CA . TRP B 1 43 ? 1.907 17.297 14.5 1 97.5 43 TRP B CA 1
ATOM 1254 C C . TRP B 1 43 ? 2.438 18.609 13.93 1 97.5 43 TRP B C 1
ATOM 1256 O O . TRP B 1 43 ? 2.184 19.688 14.484 1 97.5 43 TRP B O 1
ATOM 1266 N N . VAL B 1 44 ? 3.162 18.547 12.852 1 97.62 44 VAL B N 1
ATOM 1267 C CA . VAL B 1 44 ? 3.717 19.688 12.141 1 97.62 44 VAL B CA 1
ATOM 1268 C C . VAL B 1 44 ? 3.113 19.766 10.742 1 97.62 44 VAL B C 1
ATOM 1270 O O . VAL B 1 44 ? 3.221 18.828 9.953 1 97.62 44 VAL B O 1
ATOM 1273 N N . PRO B 1 45 ? 2.498 20.891 10.484 1 97.06 45 PRO B N 1
ATOM 1274 C CA . PRO B 1 45 ? 1.933 21 9.141 1 97.06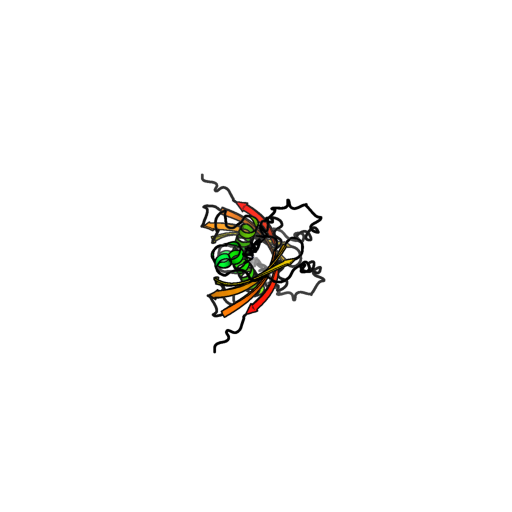 45 PRO B CA 1
ATOM 1275 C C . PRO B 1 45 ? 2.992 20.906 8.047 1 97.06 45 PRO B C 1
ATOM 1277 O O . PRO B 1 45 ? 4.109 21.406 8.219 1 97.06 45 PRO B O 1
ATOM 1280 N N . ILE B 1 46 ? 2.596 20.266 6.977 1 95.62 46 ILE B N 1
ATOM 1281 C CA . ILE B 1 46 ? 3.439 20.188 5.789 1 95.62 46 ILE B CA 1
ATOM 1282 C C . ILE B 1 46 ? 3.129 21.359 4.859 1 95.62 46 ILE B C 1
ATOM 1284 O O . ILE B 1 46 ? 1.967 21.609 4.531 1 95.62 46 ILE B O 1
ATOM 1288 N N . GLY B 1 47 ? 4.039 22.094 4.441 1 92.12 47 GLY B N 1
ATOM 1289 C CA . GLY B 1 47 ? 3.818 23.172 3.492 1 92.12 47 GLY B CA 1
ATOM 1290 C C . GLY B 1 47 ? 3.264 22.688 2.164 1 92.12 47 GLY B C 1
ATOM 1291 O O . GLY B 1 47 ? 3.615 21.609 1.692 1 92.12 47 GLY B O 1
ATOM 1292 N N . GLY B 1 48 ? 2.375 23.453 1.564 1 89.69 48 GLY B N 1
ATOM 1293 C CA . GLY B 1 48 ? 1.767 23.109 0.289 1 89.69 48 GLY B CA 1
ATOM 1294 C C . GLY B 1 48 ? 2.783 22.844 -0.807 1 89.69 48 GLY B C 1
ATOM 1295 O O . GLY B 1 48 ? 2.645 21.906 -1.583 1 89.69 48 GLY B O 1
ATOM 1296 N N . ASP B 1 49 ? 3.881 23.594 -0.791 1 90.75 49 ASP B N 1
ATOM 1297 C CA . ASP B 1 49 ? 4.926 23.422 -1.797 1 90.75 49 ASP B CA 1
ATOM 1298 C C . ASP B 1 49 ? 5.652 22.094 -1.62 1 90.75 49 ASP B C 1
ATOM 1300 O O . ASP B 1 49 ? 6.051 21.469 -2.602 1 90.75 49 ASP B O 1
ATOM 1304 N N . VAL B 1 50 ? 5.766 21.75 -0.416 1 88.88 50 VAL B N 1
ATOM 1305 C CA . VAL B 1 50 ? 6.441 20.484 -0.115 1 88.88 50 VAL B CA 1
ATOM 1306 C C . VAL B 1 50 ? 5.566 19.312 -0.545 1 88.88 50 VAL B C 1
ATOM 1308 O O . VAL B 1 50 ? 6.055 18.359 -1.157 1 88.88 50 VAL B O 1
ATOM 1311 N N . ILE B 1 51 ? 4.293 19.453 -0.283 1 90.06 51 ILE B N 1
ATOM 1312 C CA . ILE B 1 51 ? 3.355 18.391 -0.65 1 90.06 51 ILE B CA 1
ATOM 1313 C C . ILE B 1 51 ? 3.355 18.203 -2.166 1 90.06 51 ILE B C 1
ATOM 1315 O O . ILE B 1 51 ? 3.361 17.078 -2.658 1 90.06 51 ILE B O 1
ATOM 1319 N N . ARG B 1 52 ? 3.445 19.266 -2.801 1 86.38 52 ARG B N 1
ATOM 1320 C CA . ARG B 1 52 ? 3.363 19.188 -4.258 1 86.38 52 ARG B CA 1
ATOM 1321 C C . ARG B 1 52 ? 4.699 18.766 -4.859 1 86.38 52 ARG B C 1
ATOM 1323 O O . ARG B 1 52 ? 4.738 18.141 -5.914 1 86.38 52 ARG B O 1
ATOM 1330 N N . GLY B 1 53 ? 5.754 19.078 -4.254 1 80.06 53 GLY B N 1
ATOM 1331 C CA . GLY B 1 53 ? 7.074 18.859 -4.828 1 80.06 53 GLY B CA 1
ATOM 1332 C C . GLY B 1 53 ? 7.684 17.531 -4.406 1 80.06 53 GLY B C 1
ATOM 1333 O O . GLY B 1 53 ? 8.578 17.016 -5.082 1 80.06 53 GLY B O 1
ATOM 1334 N N . ASP B 1 54 ? 7.254 17.109 -3.252 1 77.81 54 ASP B N 1
ATOM 1335 C CA . ASP B 1 54 ? 7.816 15.875 -2.721 1 77.81 54 ASP B CA 1
ATOM 1336 C C . ASP B 1 54 ? 6.922 14.68 -3.047 1 77.81 54 ASP B C 1
ATOM 1338 O O . ASP B 1 54 ? 5.766 14.625 -2.623 1 77.81 54 ASP B O 1
ATOM 1342 N N . GLY B 1 55 ? 7.48 13.766 -3.705 1 86.62 55 GLY B N 1
ATOM 1343 C CA . GLY B 1 55 ? 6.73 12.602 -4.16 1 86.62 55 GLY B CA 1
ATOM 1344 C C . GLY B 1 55 ? 6.332 11.672 -3.031 1 86.62 55 GLY B C 1
ATOM 1345 O O . GLY B 1 55 ? 5.441 10.836 -3.193 1 86.62 55 GLY B O 1
ATOM 1346 N N . LEU B 1 56 ? 6.98 11.82 -1.867 1 90.75 56 LEU B N 1
ATOM 1347 C CA . LEU B 1 56 ? 6.73 10.922 -0.743 1 90.75 56 LEU B CA 1
ATOM 1348 C C . LEU B 1 56 ? 5.262 10.961 -0.331 1 90.75 56 LEU B C 1
ATOM 1350 O O . LEU B 1 56 ? 4.625 9.922 -0.173 1 90.75 56 LEU B O 1
ATOM 1354 N N . TYR B 1 57 ? 4.734 12.172 -0.187 1 94 57 TYR B N 1
ATOM 1355 C CA . TYR B 1 57 ? 3.385 12.305 0.344 1 94 57 TYR B CA 1
ATOM 1356 C C . TYR B 1 57 ? 2.355 11.773 -0.645 1 94 57 TYR B C 1
ATOM 1358 O O . TYR B 1 57 ? 1.323 11.227 -0.244 1 94 57 TYR B O 1
ATOM 1366 N N . ARG B 1 58 ? 2.645 11.992 -1.875 1 92.56 58 ARG B N 1
ATOM 1367 C CA . ARG B 1 58 ? 1.778 11.383 -2.879 1 92.56 58 ARG B CA 1
ATOM 1368 C C . ARG B 1 58 ? 1.803 9.867 -2.775 1 92.56 58 ARG B C 1
ATOM 1370 O O . ARG B 1 58 ? 0.763 9.211 -2.891 1 92.56 58 ARG B O 1
ATOM 1377 N N . GLN B 1 59 ? 2.965 9.312 -2.559 1 92.31 59 GLN B N 1
ATOM 1378 C CA . GLN B 1 59 ? 3.074 7.863 -2.441 1 92.31 59 GLN B CA 1
ATOM 1379 C C . GLN B 1 59 ? 2.396 7.359 -1.17 1 92.31 59 GLN B C 1
ATOM 1381 O O . GLN B 1 59 ? 1.759 6.305 -1.175 1 92.31 59 GLN B O 1
ATOM 1386 N N . VAL B 1 60 ? 2.52 8.07 -0.109 1 94.94 60 VAL B N 1
ATOM 1387 C CA . VAL B 1 60 ? 1.845 7.699 1.131 1 94.94 60 VAL B CA 1
ATOM 1388 C C . VAL B 1 60 ? 0.332 7.727 0.923 1 94.94 60 VAL B C 1
ATOM 1390 O O . VAL B 1 60 ? -0.379 6.824 1.374 1 94.94 60 VAL B O 1
ATOM 1393 N N . ALA B 1 61 ? -0.148 8.75 0.264 1 94.88 61 ALA B N 1
ATOM 1394 C CA . ALA B 1 61 ? -1.573 8.852 -0.039 1 94.88 61 ALA B CA 1
ATOM 1395 C C . ALA B 1 61 ? -2.035 7.668 -0.889 1 94.88 61 ALA B C 1
ATOM 1397 O O . ALA B 1 61 ? -3.086 7.078 -0.625 1 94.88 61 ALA B O 1
ATOM 1398 N N . ARG B 1 62 ? -1.269 7.352 -1.9 1 92.94 62 ARG B N 1
ATOM 1399 C CA . ARG B 1 62 ? -1.613 6.219 -2.752 1 92.94 62 ARG B CA 1
ATOM 1400 C C . ARG B 1 62 ? -1.622 4.918 -1.957 1 92.94 62 ARG B C 1
ATOM 1402 O O . ARG B 1 62 ? -2.48 4.059 -2.17 1 92.94 62 ARG B O 1
ATOM 1409 N N . PHE B 1 63 ? -0.665 4.77 -1.096 1 93.62 63 PHE B N 1
ATOM 1410 C CA . PHE B 1 63 ? -0.637 3.617 -0.202 1 93.62 63 PHE B CA 1
ATOM 1411 C C . PHE B 1 63 ? -1.936 3.512 0.588 1 93.62 63 PHE B C 1
ATOM 1413 O O . PHE B 1 63 ? -2.551 2.445 0.642 1 93.62 63 PHE B O 1
ATOM 1420 N N . ALA B 1 64 ? -2.346 4.551 1.131 1 94 64 ALA B N 1
ATOM 1421 C CA . ALA B 1 64 ? -3.564 4.551 1.935 1 94 64 ALA B CA 1
ATOM 1422 C C . ALA B 1 64 ? -4.777 4.164 1.094 1 94 64 ALA B C 1
ATOM 1424 O O . ALA B 1 64 ? -5.617 3.373 1.53 1 94 64 ALA B O 1
ATOM 1425 N N . LEU B 1 65 ? -4.871 4.707 -0.049 1 91.44 65 LEU B N 1
ATOM 1426 C CA . LEU B 1 65 ? -6.012 4.445 -0.918 1 91.44 65 LEU B CA 1
ATOM 1427 C C . LEU B 1 65 ? -6.055 2.975 -1.326 1 91.44 65 LEU B C 1
ATOM 1429 O O . LEU B 1 65 ? -7.121 2.355 -1.321 1 91.44 65 LEU B O 1
ATOM 1433 N N . VAL B 1 66 ? -4.914 2.469 -1.702 1 91.75 66 VAL B N 1
ATOM 1434 C CA . VAL B 1 66 ? -4.883 1.084 -2.162 1 91.75 66 VAL B CA 1
ATOM 1435 C C . VAL B 1 66 ? -5.242 0.15 -1.009 1 91.75 66 VAL B C 1
ATOM 1437 O O . VAL B 1 66 ? -5.992 -0.813 -1.193 1 91.75 66 VAL B O 1
ATOM 1440 N N . VAL B 1 67 ? -4.688 0.389 0.158 1 91.31 67 VAL B N 1
ATOM 1441 C CA . VAL B 1 67 ? -4.992 -0.448 1.314 1 91.31 67 VAL B CA 1
ATOM 1442 C C . VAL B 1 67 ? -6.484 -0.373 1.627 1 91.31 67 VAL B C 1
ATOM 1444 O O . VAL B 1 67 ? -7.105 -1.383 1.964 1 91.31 67 VAL B O 1
ATOM 1447 N N . ARG B 1 68 ? -7.055 0.808 1.528 1 89.12 68 ARG B N 1
ATOM 1448 C CA . ARG B 1 68 ? -8.492 0.961 1.721 1 89.12 68 ARG B CA 1
ATOM 1449 C C . ARG B 1 68 ? -9.273 0.097 0.735 1 89.12 68 ARG B C 1
ATOM 1451 O O . ARG B 1 68 ? -10.258 -0.548 1.109 1 89.12 68 ARG B O 1
ATOM 1458 N N . MET B 1 69 ? -8.844 0.154 -0.457 1 89.5 69 MET B N 1
ATOM 1459 C CA . MET B 1 69 ? -9.539 -0.611 -1.486 1 89.5 69 MET B CA 1
ATOM 1460 C C . MET B 1 69 ? -9.375 -2.109 -1.256 1 89.5 69 MET B C 1
ATOM 1462 O O . MET B 1 69 ? -10.281 -2.891 -1.552 1 89.5 69 MET B O 1
ATOM 1466 N N . LEU B 1 70 ? -8.281 -2.494 -0.762 1 90.56 70 LEU B N 1
ATOM 1467 C CA . LEU B 1 70 ? -8.047 -3.898 -0.447 1 90.56 70 LEU B CA 1
ATOM 1468 C C . LEU B 1 70 ? -8.914 -4.34 0.731 1 90.56 70 LEU B C 1
ATOM 1470 O O . LEU B 1 70 ? -9.32 -5.504 0.807 1 90.56 70 LEU B O 1
ATOM 1474 N N . ALA B 1 71 ? -9.227 -3.453 1.609 1 86.75 71 ALA B N 1
ATOM 1475 C CA . ALA B 1 71 ? -10.031 -3.752 2.793 1 86.75 71 ALA B CA 1
ATOM 1476 C C . ALA B 1 71 ? -11.516 -3.807 2.445 1 86.75 71 ALA B C 1
ATOM 1478 O O . ALA B 1 71 ? -12.25 -4.656 2.961 1 86.75 71 ALA B O 1
ATOM 1479 N N . PHE B 1 72 ? -11.922 -2.947 1.57 1 82 72 PHE B N 1
ATOM 1480 C CA . PHE B 1 72 ? -13.359 -2.809 1.356 1 82 72 PHE B CA 1
ATOM 1481 C C . PHE B 1 72 ? -13.75 -3.275 -0.042 1 82 72 PHE B C 1
ATOM 1483 O O . PHE B 1 72 ? -14.93 -3.381 -0.361 1 82 72 PHE B O 1
ATOM 1490 N N . GLY B 1 73 ? -12.797 -3.74 -0.716 1 72.5 73 GLY B N 1
ATOM 1491 C CA . GLY B 1 73 ? -13.047 -4.266 -2.049 1 72.5 73 GLY B CA 1
ATOM 1492 C C . GLY B 1 73 ? -13.125 -3.184 -3.109 1 72.5 73 GLY B C 1
ATOM 1493 O O . GLY B 1 73 ? -13.391 -2.02 -2.801 1 72.5 73 GLY B O 1
ATOM 1494 N N . ALA B 1 74 ? -12.664 -3.625 -4.238 1 62 74 ALA B N 1
ATOM 1495 C CA . ALA B 1 74 ? -12.773 -2.746 -5.402 1 62 74 ALA B CA 1
ATOM 1496 C C . ALA B 1 74 ? -14.227 -2.398 -5.699 1 62 74 ALA B C 1
ATOM 1498 O O . ALA B 1 74 ? -14.508 -1.502 -6.496 1 62 74 ALA B O 1
ATOM 1499 N N . ALA B 1 75 ? -15.125 -3.131 -5.074 1 55.31 75 ALA B N 1
ATOM 1500 C CA . ALA B 1 75 ? -16.547 -2.936 -5.359 1 55.31 75 ALA B CA 1
ATOM 1501 C C . ALA B 1 75 ? -16.984 -1.521 -4.996 1 55.31 75 ALA B C 1
ATOM 1503 O O . ALA B 1 75 ? -17.922 -0.983 -5.594 1 55.31 75 ALA B O 1
ATOM 1504 N N . GLU B 1 76 ? -16.438 -1.004 -3.939 1 57.06 76 GLU B N 1
ATOM 1505 C CA . GLU B 1 76 ? -16.906 0.331 -3.59 1 57.06 76 GLU B CA 1
ATOM 1506 C C . GLU B 1 76 ? -16.359 1.384 -4.543 1 57.06 76 GLU B C 1
ATOM 1508 O O . GLU B 1 76 ? -16.531 2.584 -4.324 1 57.06 76 GLU B O 1
ATOM 1513 N N . GLY B 1 77 ? -15.828 0.908 -5.594 1 64.75 77 GLY B N 1
ATOM 1514 C CA . GLY B 1 77 ? -15.273 1.83 -6.574 1 64.75 77 GLY B CA 1
ATOM 1515 C C . GLY B 1 77 ? -13.781 2.039 -6.426 1 64.75 77 GLY B C 1
ATOM 1516 O O . GLY B 1 77 ? -13.234 1.906 -5.324 1 64.75 77 GLY B O 1
ATOM 1517 N N . GLU B 1 78 ? -13.125 1.973 -7.48 1 78.06 78 GLU B N 1
ATOM 1518 C CA . GLU B 1 78 ? -11.688 2.217 -7.512 1 78.06 78 GLU B CA 1
ATOM 1519 C C . GLU B 1 78 ? -11.375 3.697 -7.309 1 78.06 78 GLU B C 1
ATOM 1521 O O . GLU B 1 78 ? -11.867 4.547 -8.055 1 78.06 78 GLU B O 1
ATOM 1526 N N . LEU B 1 79 ? -10.75 3.969 -6.156 1 84.62 79 LEU B N 1
ATOM 1527 C CA . LEU B 1 79 ? -10.328 5.336 -5.879 1 84.62 79 LEU B CA 1
ATOM 1528 C C . LEU B 1 79 ? -8.961 5.613 -6.492 1 84.62 79 LEU B C 1
ATOM 1530 O O . LEU B 1 79 ? -8.078 4.754 -6.461 1 84.62 79 LEU B O 1
ATOM 1534 N N . THR B 1 80 ? -8.922 6.73 -7.137 1 87.5 80 THR B N 1
ATOM 1535 C CA . THR B 1 80 ? -7.645 7.191 -7.664 1 87.5 80 THR B CA 1
ATOM 1536 C C . THR B 1 80 ? -7.273 8.555 -7.086 1 87.5 80 THR B C 1
ATOM 1538 O O . THR B 1 80 ? -8.125 9.445 -6.988 1 87.5 80 THR B O 1
ATOM 1541 N N . LEU B 1 81 ? -6.023 8.641 -6.75 1 90.88 81 LEU B N 1
ATOM 1542 C CA . LEU B 1 81 ? -5.574 9.891 -6.156 1 90.88 81 LEU B CA 1
ATOM 1543 C C . LEU B 1 81 ? -5.613 11.023 -7.18 1 90.88 81 LEU B C 1
ATOM 1545 O O . LEU B 1 81 ? -5.055 10.891 -8.273 1 90.88 81 LEU B O 1
ATOM 1549 N N . VAL B 1 82 ? -6.262 12.062 -6.859 1 91.88 82 VAL B N 1
ATOM 1550 C CA . VAL B 1 82 ? -6.219 13.281 -7.656 1 91.88 82 VAL B CA 1
ATOM 1551 C C . VAL B 1 82 ? -5.152 14.227 -7.102 1 91.88 82 VAL B C 1
ATOM 1553 O O . VAL B 1 82 ? -4.273 14.68 -7.836 1 91.88 82 VAL B O 1
ATOM 1556 N N . GLU B 1 83 ? -5.238 14.477 -5.781 1 92.38 83 GLU B N 1
ATOM 1557 C CA . GLU B 1 83 ? -4.246 15.352 -5.164 1 92.38 83 GLU B CA 1
ATOM 1558 C C . GLU B 1 83 ? -4.234 15.188 -3.646 1 92.38 83 GLU B C 1
ATOM 1560 O O . GLU B 1 83 ? -5.23 14.766 -3.057 1 92.38 83 GLU B O 1
ATOM 1565 N N . VAL B 1 84 ? -3.068 15.43 -3.072 1 94.81 84 VAL B N 1
ATOM 1566 C CA . VAL B 1 84 ? -2.965 15.648 -1.634 1 94.81 84 VAL B CA 1
ATOM 1567 C C . VAL B 1 84 ? -3.166 17.125 -1.317 1 94.81 84 VAL B C 1
ATOM 1569 O O . VAL B 1 84 ? -2.342 17.969 -1.689 1 94.81 84 VAL B O 1
ATOM 1572 N N . VAL B 1 85 ? -4.156 17.484 -0.56 1 93.44 85 VAL B N 1
ATOM 1573 C CA . VAL B 1 85 ? -4.59 18.859 -0.369 1 93.44 85 VAL B CA 1
ATOM 1574 C C . VAL B 1 85 ? -3.83 19.484 0.8 1 93.44 85 VAL B C 1
ATOM 1576 O O . VAL B 1 85 ? -3.518 20.688 0.78 1 93.44 85 VAL B O 1
ATOM 1579 N N . ALA B 1 86 ? -3.59 18.781 1.83 1 95.69 86 ALA B N 1
ATOM 1580 C CA . ALA B 1 86 ? -2.941 19.234 3.057 1 95.69 86 ALA B CA 1
ATOM 1581 C C . ALA B 1 86 ? -2.475 18.047 3.9 1 95.69 86 ALA B C 1
ATOM 1583 O O . ALA B 1 86 ? -2.85 16.906 3.637 1 95.69 86 ALA B O 1
ATOM 1584 N N . GLY B 1 87 ? -1.658 18.391 4.875 1 97.69 87 GLY B N 1
ATOM 1585 C CA . GLY B 1 87 ? -1.257 17.312 5.773 1 97.69 87 GLY B CA 1
ATOM 1586 C C . GLY B 1 87 ? -0.347 17.781 6.891 1 97.69 87 GLY B C 1
ATOM 1587 O O . GLY B 1 87 ? 0.007 18.969 6.961 1 97.69 87 GLY B O 1
ATOM 1588 N N . SER B 1 88 ? -0.039 16.844 7.707 1 98.31 88 SER B N 1
ATOM 1589 C CA . SER B 1 88 ? 0.887 17.031 8.82 1 98.31 88 SER B CA 1
ATOM 1590 C C . SER B 1 88 ? 1.698 15.766 9.086 1 98.31 88 SER B C 1
ATOM 1592 O O . SER B 1 88 ? 1.284 14.664 8.711 1 98.31 88 SER B O 1
ATOM 1594 N N . VAL B 1 89 ? 2.783 16.016 9.664 1 97.38 89 VAL B N 1
ATOM 1595 C CA . VAL B 1 89 ? 3.666 14.906 10.016 1 97.38 89 VAL B CA 1
ATOM 1596 C C . VAL B 1 89 ? 3.961 14.93 11.516 1 97.38 89 VAL B C 1
ATOM 1598 O O . VAL B 1 89 ? 4.051 16 12.117 1 97.38 89 VAL B O 1
ATOM 1601 N N . GLN B 1 90 ? 4.062 13.766 12.07 1 97.69 90 GLN B N 1
ATOM 1602 C CA . GLN B 1 90 ? 4.352 13.578 13.492 1 97.69 90 GLN B CA 1
ATOM 1603 C C . GLN B 1 90 ? 5.363 12.461 13.703 1 97.69 90 GLN B C 1
ATOM 1605 O O . GLN B 1 90 ? 5.188 11.352 13.203 1 97.69 90 GLN B O 1
ATOM 1610 N N . ALA B 1 91 ? 6.461 12.734 14.43 1 96.38 91 ALA B N 1
ATOM 1611 C CA . ALA B 1 91 ? 7.441 11.695 14.758 1 96.38 91 ALA B CA 1
ATOM 1612 C C . ALA B 1 91 ? 6.812 10.594 15.602 1 96.38 91 ALA B C 1
ATOM 1614 O O . ALA B 1 91 ? 6.082 10.867 16.547 1 96.38 91 ALA B O 1
ATOM 1615 N N . ALA B 1 92 ? 7.023 9.352 15.211 1 95.12 92 ALA B N 1
ATOM 1616 C CA . ALA B 1 92 ? 6.512 8.188 15.93 1 95.12 92 ALA B CA 1
ATOM 1617 C C . ALA B 1 92 ? 7.492 7.02 15.844 1 95.12 92 ALA B C 1
ATOM 1619 O O . ALA B 1 92 ? 7.543 6.316 14.836 1 95.12 92 ALA B O 1
ATOM 1620 N N . GLY B 1 93 ? 8.18 6.711 16.875 1 91.5 93 GLY B N 1
ATOM 1621 C CA . GLY B 1 93 ? 9.195 5.668 16.875 1 91.5 93 GLY B CA 1
ATOM 1622 C C . GLY B 1 93 ? 10.266 5.883 15.82 1 91.5 93 GLY B C 1
ATOM 1623 O O . GLY B 1 93 ? 10.836 6.969 15.719 1 91.5 93 GLY B O 1
ATOM 1624 N N . ALA B 1 94 ? 10.539 4.762 15.07 1 89.44 94 ALA B N 1
ATOM 1625 C CA . ALA B 1 94 ? 11.586 4.816 14.047 1 89.44 94 ALA B CA 1
ATOM 1626 C C . ALA B 1 94 ? 11.086 5.543 12.797 1 89.44 94 ALA B C 1
ATOM 1628 O O . ALA B 1 94 ? 11.867 5.812 11.883 1 89.44 94 ALA B O 1
ATOM 1629 N N . GLY B 1 95 ? 9.797 5.883 12.836 1 93.44 95 GLY B N 1
ATOM 1630 C CA . GLY B 1 95 ? 9.211 6.504 11.656 1 93.44 95 GLY B CA 1
ATOM 1631 C C . GLY B 1 95 ? 8.367 7.727 11.984 1 93.44 95 GLY B C 1
ATOM 1632 O O . GLY B 1 95 ? 8.695 8.484 12.898 1 93.44 95 GLY B O 1
ATOM 1633 N N . ASN B 1 96 ? 7.387 7.91 11.117 1 95 96 ASN B N 1
ATOM 1634 C CA . ASN B 1 96 ? 6.48 9.047 11.25 1 95 96 ASN B CA 1
ATOM 1635 C C . ASN B 1 96 ? 5.031 8.641 10.992 1 95 96 ASN B C 1
ATOM 1637 O O . ASN B 1 96 ? 4.766 7.711 10.234 1 95 96 ASN B O 1
ATOM 1641 N N . ASN B 1 97 ? 4.207 9.383 11.641 1 96.75 97 ASN B N 1
ATOM 1642 C CA . ASN B 1 97 ? 2.807 9.43 11.227 1 96.75 97 ASN B CA 1
ATOM 1643 C C . ASN B 1 97 ? 2.566 10.516 10.188 1 96.75 97 ASN B C 1
ATOM 1645 O O . ASN B 1 97 ? 3.094 11.617 10.297 1 96.75 97 ASN B O 1
ATOM 1649 N N . TYR B 1 98 ? 1.831 10.195 9.227 1 97 98 TYR B N 1
ATOM 1650 C CA . TYR B 1 98 ? 1.387 11.133 8.195 1 97 98 TYR B CA 1
ATOM 1651 C C . TYR B 1 98 ? -0.131 11.266 8.203 1 97 98 TYR B C 1
ATOM 1653 O O . TYR B 1 98 ? -0.85 10.289 8 1 97 98 TYR B O 1
ATOM 1661 N N . ARG B 1 99 ? -0.629 12.391 8.5 1 98.06 99 ARG B N 1
ATOM 1662 C CA . ARG B 1 99 ? -2.041 12.711 8.312 1 98.06 99 ARG B CA 1
ATOM 1663 C C . ARG B 1 99 ? -2.25 13.523 7.039 1 98.06 99 ARG B C 1
ATOM 1665 O O . ARG B 1 99 ? -1.751 14.648 6.926 1 98.06 99 ARG B O 1
ATOM 1672 N N . LEU B 1 100 ? -2.994 12.969 6.09 1 97.62 100 LEU B N 1
ATOM 1673 C CA . LEU B 1 100 ? -3.137 13.609 4.789 1 97.62 100 LEU B CA 1
ATOM 1674 C C . LEU B 1 100 ? -4.609 13.789 4.426 1 97.62 100 LEU B C 1
ATOM 1676 O O . LEU B 1 100 ? -5.43 12.906 4.703 1 97.62 100 LEU B O 1
ATOM 1680 N N . LEU B 1 101 ? -4.93 14.906 3.916 1 96.25 101 LEU B N 1
ATOM 1681 C CA . LEU B 1 101 ? -6.207 15.148 3.256 1 96.25 101 LEU B CA 1
ATOM 1682 C C . LEU B 1 101 ? -6.09 14.945 1.75 1 96.25 101 LEU B C 1
ATOM 1684 O O . LEU B 1 101 ? -5.273 15.594 1.092 1 96.25 101 LEU B O 1
ATOM 1688 N N . LEU B 1 102 ? -6.887 14.039 1.245 1 93.88 102 LEU B N 1
ATOM 1689 C CA . LEU B 1 102 ? -6.762 13.578 -0.134 1 93.88 102 LEU B CA 1
ATOM 1690 C C . LEU B 1 102 ? -8.039 13.859 -0.92 1 93.88 102 LEU B C 1
ATOM 1692 O O . LEU B 1 102 ? -9.141 13.695 -0.398 1 93.88 102 LEU B O 1
ATOM 1696 N N . ARG B 1 103 ? -7.867 14.234 -2.109 1 92.31 103 ARG B N 1
ATOM 1697 C CA . ARG B 1 103 ? -8.945 14.172 -3.094 1 92.31 103 ARG B CA 1
ATOM 1698 C C . ARG B 1 103 ? -8.758 12.984 -4.027 1 92.31 103 ARG B C 1
ATOM 1700 O O . ARG B 1 103 ? -7.66 12.75 -4.539 1 92.31 103 ARG B O 1
ATOM 1707 N N . ALA B 1 104 ? -9.828 12.227 -4.129 1 89.56 104 ALA B N 1
ATOM 1708 C CA . ALA B 1 104 ? -9.766 11.047 -4.996 1 89.56 104 ALA B CA 1
ATOM 1709 C C . ALA B 1 104 ? -10.938 11.031 -5.977 1 89.56 104 ALA B C 1
ATOM 1711 O O . ALA B 1 104 ? -12.008 11.562 -5.688 1 89.56 104 ALA B O 1
ATOM 1712 N N . ALA B 1 105 ? -10.664 10.461 -7.137 1 85.25 105 ALA B N 1
ATOM 1713 C CA . ALA B 1 105 ? -11.703 10.211 -8.133 1 85.25 105 ALA B CA 1
ATOM 1714 C C . ALA B 1 105 ? -12.305 8.812 -7.973 1 85.25 105 ALA B C 1
ATOM 1716 O O . ALA B 1 105 ? -11.648 7.91 -7.449 1 85.25 105 ALA B O 1
ATOM 1717 N N . GLY B 1 106 ? -13.516 8.43 -8.664 1 75.69 106 GLY B N 1
ATOM 1718 C CA . GLY B 1 106 ? -14.227 7.176 -8.555 1 75.69 106 GLY B CA 1
ATOM 1719 C C . GLY B 1 106 ? -15.312 7.199 -7.492 1 75.69 106 GLY B C 1
ATOM 1720 O O . GLY B 1 106 ? -16.156 6.301 -7.441 1 75.69 106 GLY B O 1
ATOM 1721 N N . GLY B 1 107 ? -15.438 8.242 -6.762 1 60.94 107 GLY B N 1
ATOM 1722 C CA . GLY B 1 107 ? -16.406 8.711 -5.793 1 60.94 107 GLY B CA 1
ATOM 1723 C C . GLY B 1 107 ? -16.047 10.055 -5.18 1 60.94 107 GLY B C 1
ATOM 1724 O O . GLY B 1 107 ? -14.875 10.422 -5.125 1 60.94 107 GLY B O 1
ATOM 1725 N N . VAL B 1 108 ? -16.828 10.898 -5.555 1 61.12 108 VAL B N 1
ATOM 1726 C CA . VAL B 1 108 ? -16.594 12.273 -5.129 1 61.12 108 VAL B CA 1
ATOM 1727 C C . VAL B 1 108 ? -16.422 12.328 -3.613 1 61.12 108 VAL B C 1
ATOM 1729 O O . VAL B 1 108 ? -17.266 11.844 -2.865 1 61.12 108 VAL B O 1
ATOM 1732 N N . GLY B 1 109 ? -15.047 12.508 -3.258 1 79.5 109 GLY B N 1
ATOM 1733 C CA . GLY B 1 109 ? -14.984 12.891 -1.854 1 79.5 109 GLY B CA 1
ATOM 1734 C C . GLY B 1 109 ? -13.578 13.164 -1.372 1 79.5 109 GLY B C 1
ATOM 1735 O O . GLY B 1 109 ? -12.609 12.992 -2.125 1 79.5 109 GLY B O 1
ATOM 1736 N N . THR B 1 110 ? -13.516 13.945 -0.454 1 89.5 110 THR B N 1
ATOM 1737 C CA . THR B 1 110 ? -12.312 14.227 0.32 1 89.5 110 THR B CA 1
ATOM 1738 C C . THR B 1 110 ? -12.148 13.234 1.462 1 89.5 110 THR B C 1
ATOM 1740 O O . THR B 1 110 ? -13.125 12.891 2.137 1 89.5 110 THR B O 1
ATOM 1743 N N . TYR B 1 111 ? -10.93 12.711 1.508 1 92.19 111 TYR B N 1
ATOM 1744 C CA . TYR B 1 111 ? -10.641 11.711 2.531 1 92.19 111 TYR B CA 1
ATOM 1745 C C . TYR B 1 111 ? -9.492 12.156 3.42 1 92.19 111 TYR B C 1
ATOM 1747 O O . TYR B 1 111 ? -8.625 12.922 2.986 1 92.19 111 TYR B O 1
ATOM 1755 N N . GLU B 1 112 ? -9.602 11.75 4.594 1 95.5 112 GLU B N 1
ATOM 1756 C CA . GLU B 1 112 ? -8.461 11.859 5.5 1 95.5 112 GLU B CA 1
ATOM 1757 C C . GLU B 1 112 ? -7.867 10.484 5.801 1 95.5 112 GLU B C 1
ATOM 1759 O O . GLU B 1 112 ? -8.594 9.539 6.105 1 95.5 112 GLU B O 1
ATOM 1764 N N . ALA B 1 113 ? -6.594 10.375 5.703 1 95.81 113 ALA B N 1
ATOM 1765 C CA . ALA B 1 113 ? -5.867 9.156 6.043 1 95.81 113 ALA B CA 1
ATOM 1766 C C . ALA B 1 113 ? -4.75 9.438 7.043 1 95.81 113 ALA B C 1
ATOM 1768 O O . ALA B 1 113 ? -4.062 10.461 6.941 1 95.81 113 ALA B O 1
ATOM 1769 N N . VAL B 1 114 ? -4.531 8.57 7.996 1 96.5 114 VAL B N 1
ATOM 1770 C CA . VAL B 1 114 ? -3.365 8.57 8.875 1 96.5 114 VAL B CA 1
ATOM 1771 C C . VAL B 1 114 ? -2.561 7.289 8.664 1 96.5 114 VAL B C 1
ATOM 1773 O O . VAL B 1 114 ? -3.1 6.184 8.773 1 96.5 114 VAL B O 1
ATOM 1776 N N . VAL B 1 115 ? -1.346 7.449 8.32 1 95.56 115 VAL B N 1
ATOM 1777 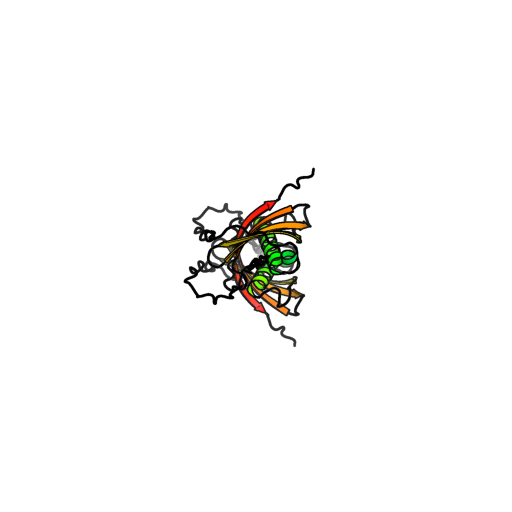C CA . VAL B 1 115 ? -0.453 6.352 7.969 1 95.56 115 VAL B CA 1
ATOM 1778 C C . VAL B 1 115 ? 0.82 6.43 8.812 1 95.56 115 VAL B C 1
ATOM 1780 O O . VAL B 1 115 ? 1.333 7.52 9.07 1 95.56 115 VAL B O 1
ATOM 1783 N N . TRP B 1 116 ? 1.33 5.344 9.234 1 93.69 116 TRP B N 1
ATOM 1784 C CA . TRP B 1 116 ? 2.656 5.27 9.844 1 93.69 116 TRP B CA 1
ATOM 1785 C C . TRP B 1 116 ? 3.635 4.551 8.922 1 93.69 116 TRP B C 1
ATOM 1787 O O . TRP B 1 116 ? 3.295 3.531 8.312 1 93.69 116 TRP B O 1
ATOM 1797 N N . GLY B 1 117 ? 4.777 5.055 8.875 1 91.81 117 GLY B N 1
ATOM 1798 C CA . GLY B 1 117 ? 5.805 4.352 8.125 1 91.81 117 GLY B CA 1
ATOM 1799 C C . GLY B 1 117 ? 7.176 4.992 8.242 1 91.81 117 GLY B C 1
ATOM 1800 O O . GLY B 1 117 ? 7.316 6.055 8.844 1 91.81 117 GLY B O 1
ATOM 1801 N N . VAL B 1 118 ? 8.141 4.277 7.723 1 89.5 118 VAL B N 1
ATOM 1802 C CA . VAL B 1 118 ? 9.531 4.707 7.691 1 89.5 118 VAL B CA 1
ATOM 1803 C C . VAL B 1 118 ? 9.992 4.848 6.242 1 89.5 118 VAL B C 1
ATOM 1805 O O . VAL B 1 118 ? 10.383 3.865 5.605 1 89.5 118 VAL B O 1
ATOM 1808 N N . PRO B 1 119 ? 9.914 6.098 5.711 1 87.56 119 PRO B N 1
ATOM 1809 C CA . PRO B 1 119 ? 10.375 6.27 4.328 1 87.56 119 PRO B CA 1
ATOM 1810 C C . PRO B 1 119 ? 11.789 5.738 4.102 1 87.56 119 PRO B C 1
ATOM 1812 O O . PRO B 1 119 ? 12.656 5.914 4.957 1 87.56 119 PRO B O 1
ATOM 1815 N N . GLY B 1 120 ? 11.977 5.016 3.018 1 85.62 120 GLY B N 1
ATOM 1816 C CA . GLY B 1 120 ? 13.297 4.531 2.639 1 85.62 120 GLY B CA 1
ATOM 1817 C C . GLY B 1 120 ? 13.656 3.211 3.297 1 85.62 120 GLY B C 1
ATOM 1818 O O . GLY B 1 120 ? 14.711 2.641 3.018 1 85.62 120 GLY B O 1
ATOM 1819 N N . SER B 1 121 ? 12.766 2.781 4.148 1 85 121 SER B N 1
ATOM 1820 C CA . SER B 1 121 ? 13.039 1.497 4.789 1 85 121 SER B CA 1
ATOM 1821 C C . SER B 1 121 ? 12.625 0.335 3.893 1 85 121 SER B C 1
ATOM 1823 O O . SER B 1 121 ? 11.562 0.374 3.266 1 85 121 SER B O 1
ATOM 1825 N N . THR B 1 122 ? 13.406 -0.687 3.916 1 78.62 122 THR B N 1
ATOM 1826 C CA . THR B 1 122 ? 13.094 -1.877 3.133 1 78.62 122 THR B CA 1
ATOM 1827 C C . THR B 1 122 ? 12.43 -2.939 4.004 1 78.62 122 THR B C 1
ATOM 1829 O O . THR B 1 122 ? 12.211 -4.066 3.557 1 78.62 122 THR B O 1
ATOM 1832 N N . GLY B 1 123 ? 12.102 -2.523 5.215 1 76 123 GLY B N 1
ATOM 1833 C CA . GLY B 1 123 ? 11.391 -3.426 6.109 1 76 123 GLY B CA 1
ATOM 1834 C C . GLY B 1 123 ? 9.922 -3.564 5.773 1 76 123 GLY B C 1
ATOM 1835 O O . GLY B 1 123 ? 9.219 -4.391 6.363 1 76 123 GLY B O 1
ATOM 1836 N N . TRP B 1 124 ? 9.516 -2.789 4.891 1 66.12 124 TRP B N 1
ATOM 1837 C CA . TRP B 1 124 ? 8.195 -2.883 4.277 1 66.12 124 TRP B CA 1
ATOM 1838 C C . TRP B 1 124 ? 7.098 -2.754 5.328 1 66.12 124 TRP B C 1
ATOM 1840 O O . TRP B 1 124 ? 6.121 -3.504 5.309 1 66.12 124 TRP B O 1
ATOM 1850 N N . THR B 1 125 ? 7.379 -1.808 6.277 1 75.38 125 THR B N 1
ATOM 1851 C CA . THR B 1 125 ? 6.508 -1.688 7.441 1 75.38 125 THR B CA 1
ATOM 1852 C C . THR B 1 125 ? 5.594 -0.472 7.312 1 75.38 125 THR B C 1
ATOM 1854 O O . THR B 1 125 ? 6.016 0.657 7.57 1 75.38 125 THR B O 1
ATOM 1857 N N . TRP B 1 126 ? 4.715 -0.407 6.484 1 87.88 126 TRP B N 1
ATOM 1858 C CA . TRP B 1 126 ? 3.742 0.678 6.426 1 87.88 126 TRP B CA 1
ATOM 1859 C C . TRP B 1 126 ? 2.375 0.21 6.914 1 87.88 126 TRP B C 1
ATOM 1861 O O . TRP B 1 126 ? 1.974 -0.928 6.656 1 87.88 126 TRP B O 1
ATOM 1871 N N . LYS B 1 127 ? 1.716 1.163 7.621 1 88.81 127 LYS B N 1
ATOM 1872 C CA . LYS B 1 127 ? 0.414 0.827 8.188 1 88.81 127 LYS B CA 1
ATOM 1873 C C . LYS B 1 127 ? -0.574 1.978 8.023 1 88.81 127 LYS B C 1
ATOM 1875 O O . LYS B 1 127 ? -0.231 3.137 8.266 1 88.81 127 LYS B O 1
ATOM 1880 N N . VAL B 1 128 ? -1.739 1.622 7.59 1 91.94 128 VAL B N 1
ATOM 1881 C CA . VAL B 1 128 ? -2.824 2.592 7.699 1 91.94 128 VAL B CA 1
ATOM 1882 C C . VAL B 1 128 ? -3.426 2.539 9.102 1 91.94 128 VAL B C 1
ATOM 1884 O O . VAL B 1 128 ? -3.854 1.477 9.562 1 91.94 128 VAL B O 1
ATOM 1887 N N . LEU B 1 129 ? -3.418 3.639 9.727 1 91.25 129 LEU B N 1
ATOM 1888 C CA . LEU B 1 129 ? -3.92 3.711 11.102 1 91.25 129 LEU B CA 1
ATOM 1889 C C . LEU B 1 129 ? -5.387 4.137 11.117 1 91.25 129 LEU B C 1
ATOM 1891 O O . LEU B 1 129 ? -6.145 3.715 11.992 1 91.25 129 LEU B O 1
ATOM 1895 N N . SER B 1 130 ? -5.801 4.973 10.219 1 92.56 130 SER B N 1
ATOM 1896 C CA . SER B 1 130 ? -7.195 5.371 10.047 1 92.56 130 SER B CA 1
ATOM 1897 C C . SER B 1 130 ? -7.461 5.879 8.641 1 92.56 130 SER B C 1
ATOM 1899 O O . SER B 1 130 ? -6.551 6.383 7.973 1 92.56 130 SER B O 1
ATOM 1901 N N . PHE B 1 131 ? -8.648 5.781 8.203 1 91.5 131 PHE B N 1
ATOM 1902 C CA . PHE B 1 131 ? -9.102 6.23 6.891 1 91.5 131 PHE B CA 1
ATOM 1903 C C . PHE B 1 131 ? -10.594 6.566 6.922 1 91.5 131 PHE B C 1
ATOM 1905 O O . PHE B 1 131 ? -11.422 5.711 7.242 1 91.5 131 PHE B O 1
ATOM 1912 N N . ARG B 1 132 ? -10.875 7.746 6.539 1 90.5 132 ARG B N 1
ATOM 1913 C CA . ARG B 1 132 ? -12.281 8.133 6.582 1 90.5 132 ARG B CA 1
ATOM 1914 C C . ARG B 1 132 ? -12.602 9.141 5.484 1 90.5 132 ARG B C 1
ATOM 1916 O O . ARG B 1 132 ? -11.758 9.945 5.102 1 90.5 132 ARG B O 1
ATOM 1923 N N . ARG B 1 133 ? -13.766 9.102 5.031 1 88.75 133 ARG B N 1
ATOM 1924 C CA . ARG B 1 133 ? -14.273 10.156 4.152 1 88.75 133 ARG B CA 1
ATOM 1925 C C . ARG B 1 133 ? -14.609 11.414 4.941 1 88.75 133 ARG B C 1
ATOM 1927 O O . ARG B 1 133 ? -15.172 11.336 6.039 1 88.75 133 ARG B O 1
ATOM 1934 N N . VAL B 1 134 ? -14.125 12.602 4.441 1 88.25 134 VAL B N 1
ATOM 1935 C CA . VAL B 1 134 ? -14.391 13.875 5.113 1 88.25 134 VAL B CA 1
ATOM 1936 C C . VAL B 1 134 ? -15.555 14.586 4.434 1 88.25 134 VAL B C 1
ATOM 1938 O O . VAL B 1 134 ? -15.703 14.531 3.209 1 88.25 134 VAL B O 1
ATOM 1941 N N . ALA B 1 135 ? -16.719 14.672 4.977 1 71.38 135 ALA B N 1
ATOM 1942 C CA . ALA B 1 135 ? -17.906 15.375 4.469 1 71.38 135 ALA B CA 1
ATOM 1943 C C . ALA B 1 135 ? -17.547 16.781 3.994 1 71.38 135 ALA B C 1
ATOM 1945 O O . ALA B 1 135 ? -16.672 17.422 4.559 1 71.38 135 ALA B O 1
ATOM 1946 N N . GLY B 1 136 ? -17.328 17.031 2.709 1 54.03 136 GLY B N 1
ATOM 1947 C CA . GLY B 1 136 ? -17.234 18.422 2.301 1 54.03 136 GLY B CA 1
ATOM 1948 C C . GLY B 1 136 ? -18.078 19.359 3.146 1 54.03 136 GLY B C 1
ATOM 1949 O O . GLY B 1 136 ? -19.141 18.953 3.65 1 54.03 136 GLY B O 1
ATOM 1950 N N . ASP B 1 137 ? -17.578 20.188 3.992 1 41.28 137 ASP B N 1
ATOM 1951 C CA . ASP B 1 137 ? -18.406 21.344 4.277 1 41.28 137 ASP B CA 1
ATOM 1952 C C . ASP B 1 137 ? -19.109 21.844 3.016 1 41.28 137 ASP B C 1
ATOM 1954 O O . ASP B 1 137 ? -18.484 22.5 2.17 1 41.28 137 ASP B O 1
ATOM 1958 N N . GLN B 1 138 ? -19.766 21.109 2.172 1 32.34 138 GLN B N 1
ATOM 1959 C CA . GLN B 1 138 ? -20.594 21.875 1.247 1 32.34 138 GLN B CA 1
ATOM 1960 C C . GLN B 1 138 ? -21.375 22.969 1.979 1 32.34 138 GLN B C 1
ATOM 1962 O O . GLN B 1 138 ? -22.266 22.672 2.781 1 32.34 138 GLN B O 1
ATOM 1967 N N . ASN B 1 139 ? -20.766 23.969 2.482 1 29.55 139 ASN B N 1
ATOM 1968 C CA . ASN B 1 139 ? -21.547 25.203 2.43 1 29.55 139 ASN B CA 1
ATOM 1969 C C . ASN B 1 139 ? -22.047 25.484 1.019 1 29.55 139 ASN B C 1
ATOM 1971 O O . ASN B 1 139 ? -21.297 25.344 0.048 1 29.55 139 ASN B O 1
#